Protein AF-A0AAD6N819-F1 (afdb_monomer)

Organism: Penicillium canescens (NCBI:txid5083)

Radius of gyration: 24.0 Å; Cα contacts (8 Å, |Δi|>4): 172; chains: 1; bounding box: 89×33×56 Å

Solvent-accessible surface area (backbone atoms only — not comparable to full-atom values): 13240 Å² total; per-residue (Å²): 133,84,84,83,77,81,81,73,79,78,76,73,84,79,59,99,80,59,70,87,54,65,64,57,49,37,60,72,32,37,51,80,56,64,80,44,88,88,64,77,90,79,58,61,73,83,51,70,86,73,41,49,65,58,55,52,52,50,51,54,47,62,78,65,57,63,97,67,84,76,80,82,81,61,85,82,58,91,66,58,74,92,82,49,87,89,82,90,62,93,44,70,43,55,53,60,49,62,72,53,63,84,44,94,80,35,28,27,39,37,34,35,74,66,40,56,67,58,60,57,60,42,56,82,74,39,73,61,45,70,46,80,28,56,82,71,53,47,61,56,49,47,66,54,56,63,49,98,63,80,96,64,53,56,40,50,48,59,50,49,51,27,80,87,76,64,50,74,52,75,72,62,54,60,58,50,47,43,64,38,52,69,71,84,93,62,85,69,56,61,68,70,55,64,85,83,68,80,83,78,73,87,122

Foldseek 3Di:
DDDDDPPPPPPPPDDPPDDPDPVVVCVQFPCVQVVDPPDDDDVVLVHDDGTPVVVVVLVVCVVPDDPDDDPDPDPPQPDDPVVDDDDDDQDPLRVVLVPQLPDPLFAEEEEEPLDDVSNVVSQVSGDPYYYYDYLVRLVVVLVCLLPPDPPGQYEYDYACARSPPRDGHDLCSVVSNQVSNPDPDDDRRYPRHRPDDPDPRPD

Sequence (203 aa):
MMESIDEEFVHFRYGQGYFADTDAIREQWYPLLNGVAGITYLDHAGTTLRAKSFIESFLDAMYRADRRRATPSSPVLQCKPDEFDVVFVANTTAAIGESFRDDPRGFWYGYCVDSHTGVIGVWELTDMGCQCFDDTDVDAWICELGTAQPKIPKLFAFPAQPDMSGRRLPLQWCEQIRSATTTEGMYPPCLMPPRFYQPLLLT

Mean predicted aligned error: 13.09 Å

Structure (mmCIF, N/CA/C/O backbone):
data_AF-A0AAD6N819-F1
#
_entry.id   AF-A0AAD6N819-F1
#
loop_
_atom_site.group_PDB
_atom_site.id
_atom_site.type_symbol
_atom_site.label_atom_id
_atom_site.label_alt_id
_atom_site.label_comp_id
_atom_site.label_asym_id
_atom_site.label_entity_id
_atom_site.label_seq_id
_atom_site.pdbx_PDB_ins_code
_atom_site.Cartn_x
_atom_site.Cartn_y
_atom_site.Cartn_z
_atom_site.occupancy
_atom_site.B_iso_or_equiv
_atom_site.auth_seq_id
_atom_site.auth_comp_id
_atom_site.auth_asym_id
_atom_site.auth_atom_id
_atom_site.pdbx_PDB_model_num
ATOM 1 N N . MET A 1 1 ? 66.123 0.365 -18.033 1.00 33.69 1 MET A N 1
ATOM 2 C CA . MET A 1 1 ? 65.087 0.986 -18.880 1.00 33.69 1 MET A CA 1
ATOM 3 C C . MET A 1 1 ? 63.978 -0.050 -18.975 1.00 33.69 1 MET A C 1
ATOM 5 O O . MET A 1 1 ? 64.235 -1.103 -19.532 1.00 33.69 1 MET A O 1
ATOM 9 N N . MET A 1 2 ? 62.890 0.224 -18.245 1.00 33.19 2 MET A N 1
ATOM 10 C CA . MET A 1 2 ? 61.571 -0.427 -18.140 1.00 33.19 2 MET A CA 1
ATOM 11 C C . MET A 1 2 ? 61.425 -1.907 -18.552 1.00 33.19 2 MET A C 1
ATOM 13 O O . MET A 1 2 ? 61.379 -2.224 -19.736 1.00 33.19 2 MET A O 1
ATOM 17 N N . GLU A 1 3 ? 61.258 -2.781 -17.557 1.00 32.94 3 GLU A N 1
ATOM 18 C CA . GLU A 1 3 ? 60.640 -4.101 -17.726 1.00 32.94 3 GLU A CA 1
ATOM 19 C C . GLU A 1 3 ? 59.131 -3.930 -17.958 1.00 32.94 3 GLU A C 1
ATOM 21 O O . GLU A 1 3 ? 58.471 -3.126 -17.295 1.00 32.94 3 GLU A O 1
ATOM 26 N N . SER A 1 4 ? 58.606 -4.657 -18.941 1.00 39.03 4 SER A N 1
ATOM 27 C CA . SER A 1 4 ? 57.191 -4.733 -19.290 1.00 39.03 4 SER A CA 1
ATOM 28 C C . SER A 1 4 ? 56.439 -5.556 -18.247 1.00 39.03 4 SER A C 1
ATOM 30 O O . SER A 1 4 ? 56.704 -6.747 -18.095 1.00 39.03 4 SER A O 1
ATOM 32 N N . ILE A 1 5 ? 55.501 -4.925 -17.545 1.00 42.12 5 ILE A N 1
ATOM 33 C CA . ILE A 1 5 ? 54.541 -5.620 -16.690 1.00 42.12 5 ILE A CA 1
ATOM 34 C C . ILE A 1 5 ? 53.342 -5.946 -17.578 1.00 42.12 5 ILE A C 1
ATOM 36 O O . ILE A 1 5 ? 52.637 -5.040 -18.020 1.00 42.12 5 ILE A O 1
ATOM 40 N N . ASP A 1 6 ? 53.163 -7.231 -17.876 1.00 38.69 6 ASP A N 1
ATOM 41 C CA . ASP A 1 6 ? 51.956 -7.755 -18.503 1.00 38.69 6 ASP A CA 1
ATOM 42 C C . ASP A 1 6 ? 50.759 -7.447 -17.590 1.00 38.69 6 ASP A C 1
ATOM 44 O O . ASP A 1 6 ? 50.634 -7.990 -16.491 1.00 38.69 6 ASP A O 1
ATOM 48 N N . GLU A 1 7 ? 49.888 -6.536 -18.031 1.00 39.75 7 GLU A N 1
ATOM 49 C CA . GLU A 1 7 ? 48.576 -6.303 -17.427 1.00 39.75 7 GLU A CA 1
ATOM 50 C C . GLU A 1 7 ? 47.673 -7.501 -17.740 1.00 39.75 7 GLU A C 1
ATOM 52 O O . GLU A 1 7 ? 46.839 -7.492 -18.648 1.00 39.75 7 GLU A O 1
ATOM 57 N N . GLU A 1 8 ? 47.867 -8.573 -16.978 1.00 37.41 8 GLU A N 1
ATOM 58 C CA . GLU A 1 8 ? 46.940 -9.687 -16.912 1.00 37.41 8 GLU A CA 1
ATOM 59 C C . GLU A 1 8 ? 45.623 -9.156 -16.324 1.00 37.41 8 GLU A C 1
ATOM 61 O O . GLU A 1 8 ? 45.496 -8.889 -15.128 1.00 37.41 8 GLU A O 1
ATOM 66 N N . PHE A 1 9 ? 44.656 -8.921 -17.215 1.00 37.81 9 PHE A N 1
ATOM 67 C CA . PHE A 1 9 ? 43.284 -8.527 -16.915 1.00 37.81 9 PHE A CA 1
ATOM 68 C C . PHE A 1 9 ? 42.682 -9.499 -15.894 1.00 37.81 9 PHE A C 1
ATOM 70 O O . PHE A 1 9 ? 42.141 -10.555 -16.234 1.00 37.81 9 PHE A O 1
ATOM 77 N N . VAL A 1 10 ? 42.741 -9.125 -14.617 1.00 37.25 10 VAL A N 1
ATOM 78 C CA . VAL A 1 10 ? 41.982 -9.777 -13.556 1.00 37.25 10 VAL A CA 1
ATOM 79 C C . VAL A 1 10 ? 40.516 -9.428 -13.794 1.00 37.25 10 VAL A C 1
ATOM 81 O O . VAL A 1 10 ? 39.988 -8.451 -13.264 1.00 37.25 10 VAL A O 1
ATOM 84 N N . HIS A 1 11 ? 39.850 -10.227 -14.629 1.00 41.78 11 HIS A N 1
ATOM 85 C CA . HIS A 1 11 ? 38.401 -10.242 -14.755 1.00 41.78 11 HIS A CA 1
ATOM 86 C C . HIS A 1 11 ? 37.835 -10.733 -13.420 1.00 41.78 11 HIS A C 1
ATOM 88 O O . HIS A 1 11 ? 37.571 -11.919 -13.208 1.00 41.78 11 HIS A O 1
ATOM 94 N N . PHE A 1 12 ? 37.695 -9.802 -12.480 1.00 39.72 12 PHE A N 1
ATOM 95 C CA . PHE A 1 12 ? 37.043 -10.031 -11.206 1.00 39.72 12 PHE A CA 1
ATOM 96 C C . PHE A 1 12 ? 35.642 -10.567 -11.511 1.00 39.72 12 PHE A C 1
ATOM 98 O O . PHE A 1 12 ? 34.856 -9.937 -12.220 1.00 39.72 12 PHE A O 1
ATOM 105 N N . ARG A 1 13 ? 35.350 -11.783 -11.044 1.00 40.81 13 ARG A N 1
ATOM 106 C CA . ARG A 1 13 ? 34.045 -12.433 -11.196 1.00 40.81 13 ARG A CA 1
ATOM 107 C C . ARG A 1 13 ? 33.010 -11.727 -10.315 1.00 40.81 13 ARG A C 1
ATOM 109 O O . ARG A 1 13 ? 32.586 -12.269 -9.300 1.00 40.81 13 ARG A O 1
ATOM 116 N N . TYR A 1 14 ? 32.589 -10.529 -10.697 1.00 39.59 14 TYR A N 1
ATOM 117 C CA . TYR A 1 14 ? 31.305 -9.988 -10.269 1.00 39.59 14 TYR A CA 1
ATOM 118 C C . TYR A 1 14 ? 30.227 -10.617 -11.160 1.00 39.59 14 TYR A C 1
ATOM 120 O O . TYR A 1 14 ? 30.307 -10.497 -12.376 1.00 39.59 14 TYR A O 1
ATOM 128 N N . GLY A 1 15 ? 29.242 -11.319 -10.582 1.00 47.62 15 GLY A N 1
ATOM 129 C CA . GLY A 1 15 ? 28.012 -11.649 -11.323 1.00 47.62 15 GLY A CA 1
ATOM 130 C C . GLY A 1 15 ? 27.513 -13.097 -11.345 1.00 47.62 15 GLY A C 1
ATOM 131 O O . GLY A 1 15 ? 26.542 -13.357 -12.038 1.00 47.62 15 GLY A 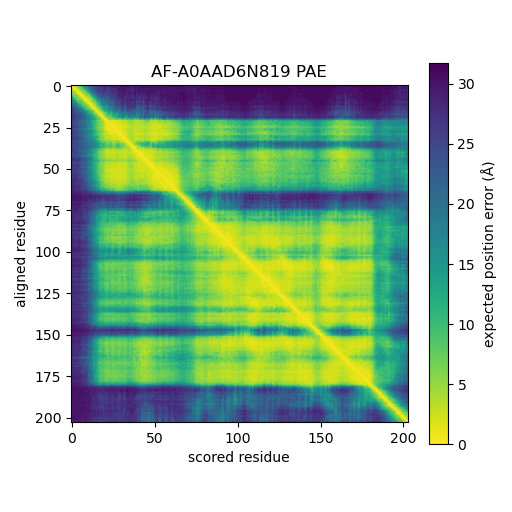O 1
ATOM 132 N N . GLN A 1 16 ? 28.058 -14.041 -10.570 1.00 44.44 16 GLN A N 1
ATOM 133 C CA . GLN A 1 16 ? 27.545 -15.435 -10.529 1.00 44.44 16 GLN A CA 1
ATOM 134 C C . GLN A 1 16 ? 26.173 -15.605 -9.824 1.00 44.44 16 GLN A C 1
ATOM 136 O O . GLN A 1 16 ? 25.794 -16.713 -9.457 1.00 44.44 16 GLN A O 1
ATOM 141 N N . GLY A 1 17 ? 25.432 -14.514 -9.609 1.00 47.38 17 GLY A N 1
ATOM 142 C CA . GLY A 1 17 ? 24.095 -14.515 -9.004 1.00 47.38 17 GLY A CA 1
ATOM 143 C C . GLY A 1 17 ? 23.112 -13.524 -9.633 1.00 47.38 17 GLY A C 1
ATOM 144 O O . GLY A 1 17 ? 21.976 -13.441 -9.172 1.00 47.38 17 GLY A O 1
ATOM 145 N N . TYR A 1 18 ? 23.517 -12.780 -10.669 1.00 54.38 18 TYR A N 1
ATOM 146 C CA . TYR A 1 18 ? 22.560 -12.020 -11.470 1.00 54.38 18 TYR A CA 1
ATOM 147 C C . TYR A 1 18 ? 21.868 -12.986 -12.433 1.00 54.38 18 TYR A C 1
ATOM 149 O O . TYR A 1 18 ? 22.516 -13.844 -13.035 1.00 54.38 18 TYR A O 1
ATOM 157 N N . PHE A 1 19 ? 20.543 -12.869 -12.545 1.00 56.56 19 PHE A N 1
ATOM 158 C CA . PHE A 1 19 ? 19.780 -13.525 -13.605 1.00 56.56 19 PHE A CA 1
ATOM 159 C C . PHE A 1 19 ? 20.456 -13.264 -14.955 1.00 56.56 19 PHE A C 1
ATOM 161 O O . PHE A 1 19 ? 21.004 -12.182 -15.163 1.00 56.56 19 PHE A O 1
ATOM 168 N N . ALA A 1 20 ? 20.422 -14.272 -15.831 1.00 59.44 20 ALA A N 1
ATOM 169 C CA . ALA A 1 20 ? 20.985 -14.234 -17.173 1.00 59.44 20 ALA A CA 1
ATOM 170 C C . ALA A 1 20 ? 20.811 -12.854 -17.832 1.00 59.44 20 ALA A C 1
ATOM 172 O O . ALA A 1 20 ? 19.689 -12.380 -17.988 1.00 59.44 20 ALA A O 1
ATOM 173 N N . ASP A 1 21 ? 21.954 -12.249 -18.157 1.00 79.25 21 ASP A N 1
ATOM 174 C CA . ASP A 1 21 ? 22.142 -11.081 -19.013 1.00 79.25 21 ASP A CA 1
ATOM 175 C C . ASP A 1 21 ? 21.095 -9.958 -18.832 1.00 79.25 21 ASP A C 1
ATOM 177 O O . ASP A 1 21 ? 20.146 -9.804 -19.604 1.00 79.25 21 ASP A O 1
ATOM 181 N N . THR A 1 22 ? 21.265 -9.145 -17.782 1.00 81.31 22 THR A N 1
ATOM 182 C CA . THR A 1 22 ? 20.446 -7.942 -17.550 1.00 81.31 22 THR A CA 1
ATOM 183 C C . THR A 1 22 ? 20.469 -6.976 -18.733 1.00 81.31 22 THR A C 1
ATOM 185 O O . THR A 1 22 ? 19.487 -6.259 -18.941 1.00 81.31 22 THR A O 1
ATOM 188 N N . ASP A 1 23 ? 21.551 -6.977 -19.516 1.00 82.38 23 ASP A N 1
ATOM 189 C CA . ASP A 1 23 ? 21.670 -6.160 -20.719 1.00 82.38 23 ASP A CA 1
ATOM 190 C C . ASP A 1 23 ? 20.770 -6.716 -21.826 1.00 82.38 23 ASP A C 1
ATOM 192 O O . ASP A 1 23 ? 20.001 -5.954 -22.414 1.00 82.38 23 ASP A O 1
ATOM 196 N N . ALA A 1 24 ? 20.726 -8.039 -22.008 1.00 84.81 24 ALA A N 1
ATOM 197 C CA . ALA A 1 24 ? 19.752 -8.679 -22.894 1.00 84.81 24 ALA A CA 1
ATOM 198 C C . ALA A 1 24 ? 18.299 -8.432 -22.447 1.00 84.81 24 ALA A C 1
ATOM 200 O O . ALA A 1 24 ? 17.433 -8.165 -23.283 1.00 84.81 24 ALA A O 1
ATOM 201 N N . ILE A 1 25 ? 18.006 -8.460 -21.138 1.00 86.50 25 ILE A N 1
ATOM 202 C CA . ILE A 1 25 ? 16.663 -8.127 -20.627 1.00 86.50 25 ILE A CA 1
ATOM 203 C C . ILE A 1 25 ? 16.308 -6.674 -20.964 1.00 86.50 25 ILE A C 1
ATOM 205 O O . ILE A 1 25 ? 15.193 -6.392 -21.415 1.00 86.50 25 ILE A O 1
ATOM 209 N N . ARG A 1 26 ? 17.240 -5.742 -20.753 1.00 87.31 26 ARG A N 1
ATOM 210 C CA . ARG A 1 26 ? 17.041 -4.326 -21.072 1.00 87.31 26 ARG A CA 1
ATOM 211 C C . ARG A 1 26 ? 16.814 -4.127 -22.566 1.00 87.31 26 ARG A C 1
ATOM 213 O O . ARG A 1 26 ? 15.870 -3.435 -22.940 1.00 87.31 26 ARG A O 1
ATOM 220 N N . GLU A 1 27 ? 17.638 -4.744 -23.405 1.00 87.25 27 GLU A N 1
ATOM 221 C CA . GLU A 1 27 ? 17.546 -4.645 -24.859 1.00 87.25 27 GLU A CA 1
ATOM 222 C C . GLU A 1 27 ? 16.222 -5.203 -25.387 1.00 87.25 27 GLU A C 1
ATOM 224 O O . GLU A 1 27 ? 15.537 -4.547 -26.175 1.00 87.25 27 GLU A O 1
ATOM 229 N N . GLN A 1 28 ? 15.818 -6.378 -24.904 1.00 88.69 28 GLN A N 1
ATOM 230 C CA . GLN A 1 28 ? 14.616 -7.053 -25.374 1.00 88.69 28 GLN A CA 1
ATOM 231 C C . GLN A 1 28 ? 13.326 -6.405 -24.851 1.00 88.69 28 GLN A C 1
ATOM 233 O O . GLN A 1 28 ? 12.381 -6.193 -25.616 1.00 88.69 28 GLN A O 1
ATOM 238 N N . TRP A 1 29 ? 13.255 -6.117 -23.549 1.00 87.88 29 TRP A N 1
ATOM 239 C CA . TRP A 1 29 ? 11.996 -5.764 -22.884 1.00 87.88 29 TRP A CA 1
ATOM 240 C C . TRP A 1 29 ? 11.870 -4.277 -22.564 1.00 87.88 29 TRP A C 1
ATOM 242 O O . TRP A 1 29 ? 10.744 -3.795 -22.449 1.00 87.88 29 TRP A O 1
ATOM 252 N N . TYR A 1 30 ? 12.974 -3.531 -22.481 1.00 90.38 30 TYR A N 1
ATOM 253 C CA . TYR A 1 30 ? 12.976 -2.107 -22.124 1.00 90.38 30 TYR A CA 1
ATOM 254 C C . TYR A 1 30 ? 13.760 -1.228 -23.116 1.00 90.38 30 TYR A C 1
ATOM 256 O O . TYR A 1 30 ? 14.542 -0.373 -22.691 1.00 90.38 30 TYR A O 1
ATOM 264 N N . PRO A 1 31 ? 13.521 -1.341 -24.440 1.00 87.50 31 PRO A N 1
ATOM 265 C CA . PRO A 1 31 ? 14.274 -0.587 -25.447 1.00 87.50 31 PRO A CA 1
ATOM 266 C C . PRO A 1 31 ? 14.118 0.938 -25.318 1.00 87.50 31 PRO A C 1
ATOM 268 O O . PRO A 1 31 ? 14.972 1.687 -25.785 1.00 87.50 31 PRO A O 1
ATOM 271 N N . LEU A 1 32 ? 13.066 1.414 -24.637 1.00 85.06 32 LEU A N 1
ATOM 272 C CA . LEU A 1 32 ? 12.863 2.827 -24.286 1.00 85.06 32 LEU A CA 1
ATOM 273 C C . LEU A 1 32 ? 14.052 3.414 -23.509 1.00 85.06 32 LEU A C 1
ATOM 275 O O . LEU A 1 32 ? 14.370 4.591 -23.654 1.00 85.06 32 LEU A O 1
ATOM 279 N N . LEU A 1 33 ? 14.735 2.586 -22.718 1.00 87.38 33 LEU A N 1
ATOM 280 C CA . LEU A 1 33 ? 15.915 2.982 -21.961 1.00 87.38 33 LEU A CA 1
ATOM 281 C C . LEU A 1 33 ? 17.187 3.054 -22.821 1.00 87.38 33 LEU A C 1
ATOM 283 O O . LEU A 1 33 ? 18.215 3.525 -22.350 1.00 87.38 33 LEU A O 1
ATOM 287 N N . ASN A 1 34 ? 17.162 2.607 -24.075 1.00 83.19 34 ASN A N 1
ATOM 288 C CA . ASN A 1 34 ? 18.338 2.645 -24.951 1.00 83.19 34 ASN A CA 1
ATOM 289 C C . ASN A 1 34 ? 18.402 3.930 -25.793 1.00 83.19 34 ASN A C 1
ATOM 291 O O . ASN A 1 34 ? 19.446 4.244 -26.356 1.00 83.19 34 ASN A O 1
ATOM 295 N N . GLY A 1 35 ? 17.307 4.699 -25.858 1.00 72.56 35 GLY A N 1
ATOM 296 C CA . GLY A 1 35 ? 17.221 5.941 -26.636 1.00 72.56 35 GLY A CA 1
ATOM 297 C C . GLY A 1 35 ? 17.973 7.133 -26.033 1.00 72.56 35 GLY A C 1
ATOM 298 O O . GLY A 1 35 ? 18.181 8.132 -26.717 1.00 72.56 35 GLY A O 1
ATOM 299 N N . VAL A 1 36 ? 18.398 7.035 -24.771 1.00 75.88 36 VAL A N 1
ATOM 300 C CA . VAL A 1 36 ? 19.205 8.050 -24.085 1.00 75.88 36 VAL A CA 1
ATOM 301 C C . VAL A 1 36 ? 20.472 7.373 -23.575 1.00 75.88 36 VAL A C 1
ATOM 303 O O . VAL A 1 36 ? 20.424 6.558 -22.653 1.00 75.88 36 VAL A O 1
ATOM 306 N N . ALA A 1 37 ? 21.611 7.685 -24.195 1.00 73.94 37 ALA A N 1
ATOM 307 C CA . ALA A 1 37 ? 22.896 7.115 -23.804 1.00 73.94 37 ALA A CA 1
ATOM 308 C C . ALA A 1 37 ? 23.182 7.409 -22.320 1.00 73.94 37 ALA A C 1
ATOM 310 O O . ALA A 1 37 ? 23.138 8.560 -21.890 1.00 73.94 37 ALA A O 1
ATOM 311 N N . GLY A 1 38 ? 23.462 6.360 -21.540 1.00 76.62 38 GLY A N 1
ATOM 312 C CA . GLY A 1 38 ? 23.790 6.476 -20.116 1.00 76.62 38 GLY A CA 1
ATOM 313 C C . GLY A 1 38 ? 22.599 6.661 -19.166 1.00 76.62 38 GLY A C 1
ATOM 314 O O . GLY A 1 38 ? 22.818 7.004 -18.007 1.00 76.62 38 GLY A O 1
ATOM 315 N N . ILE A 1 39 ? 21.350 6.446 -19.604 1.00 86.06 39 ILE A N 1
ATOM 316 C CA . ILE A 1 39 ? 20.193 6.558 -18.701 1.00 86.06 39 ILE A CA 1
ATOM 317 C C . ILE A 1 39 ? 20.106 5.380 -17.718 1.00 86.06 39 ILE A C 1
ATOM 319 O O . ILE A 1 39 ? 19.997 4.209 -18.104 1.00 86.06 39 ILE A O 1
ATOM 323 N N . THR A 1 40 ? 20.065 5.717 -16.432 1.00 87.75 40 THR A N 1
ATOM 324 C CA . THR A 1 40 ? 19.810 4.785 -15.331 1.00 87.75 40 THR A CA 1
ATOM 325 C C . THR A 1 40 ? 18.521 5.205 -14.639 1.00 87.75 40 THR A C 1
ATOM 327 O O . THR A 1 40 ? 18.453 6.277 -14.043 1.00 87.75 40 THR A O 1
ATOM 330 N N . TYR A 1 41 ? 17.484 4.376 -14.744 1.00 87.94 41 TYR A N 1
ATOM 331 C CA . TYR A 1 41 ? 16.202 4.621 -14.092 1.00 87.94 41 TYR A CA 1
ATOM 332 C C . TYR A 1 41 ? 16.213 4.008 -12.692 1.00 87.94 41 TYR A C 1
ATOM 334 O O . TYR A 1 41 ? 16.345 2.795 -12.562 1.00 87.94 41 TYR A O 1
ATOM 342 N N . LEU A 1 42 ? 16.099 4.845 -11.659 1.00 89.88 42 LEU A N 1
ATOM 343 C CA . LEU A 1 42 ? 16.123 4.417 -10.253 1.00 89.88 42 LEU A CA 1
ATOM 344 C C . LEU A 1 42 ? 14.829 4.758 -9.498 1.00 89.88 42 LEU A C 1
ATOM 346 O O . LEU A 1 42 ? 14.732 4.497 -8.304 1.00 89.88 42 LEU A O 1
ATOM 350 N N . ASP A 1 43 ? 13.820 5.299 -10.183 1.00 87.62 43 ASP A N 1
ATOM 351 C CA . ASP A 1 43 ? 12.563 5.753 -9.575 1.00 87.62 43 ASP A CA 1
ATOM 352 C C . ASP A 1 43 ? 11.466 4.671 -9.595 1.00 87.62 43 ASP A C 1
ATOM 354 O O . ASP A 1 43 ? 10.319 4.897 -9.971 1.00 87.62 43 ASP A O 1
ATOM 358 N N . HIS A 1 44 ? 11.824 3.448 -9.197 1.00 85.94 44 HIS A N 1
ATOM 359 C CA . HIS A 1 44 ? 10.884 2.321 -9.163 1.00 85.94 44 HIS A CA 1
ATOM 360 C C . HIS A 1 44 ? 9.827 2.427 -8.054 1.00 85.94 44 HIS A C 1
ATOM 362 O O . HIS A 1 44 ? 8.854 1.672 -8.080 1.00 85.94 44 HIS A O 1
ATOM 368 N N . ALA A 1 45 ? 10.028 3.326 -7.085 1.00 79.12 45 ALA A N 1
ATOM 369 C CA . ALA A 1 45 ? 9.048 3.633 -6.049 1.00 79.12 45 ALA A CA 1
ATOM 370 C C . ALA A 1 45 ? 7.901 4.493 -6.603 1.00 79.12 45 ALA A C 1
ATOM 372 O O . ALA A 1 45 ? 6.747 4.241 -6.272 1.00 79.12 45 ALA A O 1
ATOM 373 N N . GLY A 1 46 ? 8.196 5.454 -7.489 1.00 79.31 46 GLY A N 1
ATOM 374 C CA . GLY A 1 46 ? 7.172 6.260 -8.150 1.00 79.31 46 GLY A CA 1
ATOM 375 C C . GLY A 1 46 ? 6.363 5.458 -9.170 1.00 79.31 46 GLY A C 1
ATOM 376 O O . GLY A 1 46 ? 5.133 5.443 -9.134 1.00 79.31 46 GLY A O 1
ATOM 377 N N . THR A 1 47 ? 7.038 4.771 -10.094 1.00 82.75 47 THR A N 1
ATOM 378 C CA . THR A 1 47 ? 6.378 3.868 -11.045 1.00 82.75 47 THR A CA 1
ATOM 379 C C . THR A 1 47 ? 7.363 2.867 -11.632 1.00 82.75 47 THR A C 1
ATOM 381 O O . THR A 1 47 ? 8.557 3.116 -11.743 1.00 82.75 47 THR A O 1
ATOM 384 N N . THR A 1 48 ? 6.882 1.697 -12.039 1.00 88.00 48 THR A N 1
ATOM 385 C CA . THR A 1 48 ? 7.718 0.757 -12.788 1.00 88.00 48 THR A CA 1
ATOM 386 C C . THR A 1 48 ? 7.546 0.980 -14.284 1.00 88.00 48 THR A C 1
ATOM 388 O O . THR A 1 48 ? 6.436 1.153 -14.796 1.00 88.00 48 THR A O 1
ATOM 391 N N . LEU A 1 49 ? 8.665 0.950 -15.009 1.00 89.50 49 LEU A N 1
ATOM 392 C CA . LEU A 1 49 ? 8.633 0.931 -16.465 1.00 89.50 49 LEU A CA 1
ATOM 393 C C . LEU A 1 49 ? 7.952 -0.349 -16.936 1.00 89.50 49 LEU A C 1
ATOM 395 O O . LEU A 1 49 ? 8.184 -1.434 -16.402 1.00 89.50 49 LEU A O 1
ATOM 399 N N . ARG A 1 50 ? 7.110 -0.221 -17.957 1.00 87.81 50 ARG A N 1
ATOM 400 C CA . ARG A 1 50 ? 6.409 -1.361 -18.539 1.00 87.81 50 ARG A CA 1
ATOM 401 C C . ARG A 1 50 ? 7.270 -2.013 -19.599 1.00 87.81 50 ARG A C 1
ATOM 403 O O . ARG A 1 50 ? 7.824 -1.335 -20.462 1.00 87.81 50 ARG A O 1
ATOM 410 N N . ALA A 1 51 ? 7.353 -3.338 -19.533 1.00 90.31 51 ALA A N 1
ATOM 411 C CA . ALA A 1 51 ? 7.980 -4.120 -20.580 1.00 90.31 51 ALA A CA 1
ATOM 412 C C . ALA A 1 51 ? 7.237 -3.900 -21.906 1.00 90.31 51 ALA A C 1
ATOM 414 O O . ALA A 1 51 ? 6.007 -3.809 -21.935 1.00 90.31 51 ALA A O 1
ATOM 415 N N . LYS A 1 52 ? 7.981 -3.868 -23.012 1.00 89.44 52 LYS A N 1
ATOM 416 C CA . LYS A 1 52 ? 7.447 -3.701 -24.370 1.00 89.44 52 LYS A CA 1
ATOM 417 C C . LYS A 1 52 ? 6.275 -4.649 -24.655 1.00 89.44 52 LYS A C 1
ATOM 419 O O . LYS A 1 52 ? 5.221 -4.209 -25.098 1.00 89.44 52 LYS A O 1
ATOM 424 N N . SER A 1 53 ? 6.429 -5.926 -24.323 1.00 88.62 53 SER A N 1
ATOM 425 C CA . SER A 1 53 ? 5.398 -6.954 -24.511 1.00 88.62 53 SER A CA 1
ATOM 426 C C . SER A 1 53 ? 4.110 -6.702 -23.730 1.00 88.62 53 SER A C 1
ATOM 428 O O . SER A 1 53 ? 3.025 -7.040 -24.200 1.00 88.62 53 SER A O 1
ATOM 430 N N . PHE A 1 54 ? 4.207 -6.113 -22.535 1.00 87.69 54 PHE A N 1
ATOM 431 C CA . PHE A 1 54 ? 3.039 -5.746 -21.746 1.00 87.69 54 PHE A CA 1
ATOM 432 C C . PHE A 1 54 ? 2.245 -4.658 -22.468 1.00 87.69 54 PHE A C 1
ATOM 434 O O . PHE A 1 54 ? 1.039 -4.791 -22.628 1.00 87.69 54 PHE A O 1
ATOM 441 N N . ILE A 1 55 ? 2.928 -3.628 -22.977 1.00 87.75 55 ILE A N 1
ATOM 442 C CA . ILE A 1 55 ? 2.290 -2.554 -23.748 1.00 87.75 55 ILE A CA 1
ATOM 443 C C . ILE A 1 55 ? 1.657 -3.123 -25.024 1.00 87.75 55 ILE A C 1
ATOM 445 O O . ILE A 1 55 ? 0.498 -2.843 -25.312 1.00 87.75 55 ILE A O 1
ATOM 449 N N . GLU A 1 56 ? 2.389 -3.951 -25.772 1.00 88.75 56 GLU A N 1
ATOM 450 C CA . GLU A 1 56 ? 1.897 -4.554 -27.017 1.00 88.75 56 GLU A CA 1
ATOM 451 C C . GLU A 1 56 ? 0.676 -5.454 -26.783 1.00 88.75 56 GLU A C 1
ATOM 453 O O . GLU A 1 56 ? -0.321 -5.324 -27.490 1.00 88.75 56 GLU A O 1
ATOM 458 N N . SER A 1 57 ? 0.717 -6.324 -25.769 1.00 86.56 57 SER A N 1
ATOM 459 C CA . SER A 1 57 ? -0.419 -7.192 -25.426 1.00 86.56 57 SER A CA 1
ATOM 460 C C . SER A 1 57 ? -1.624 -6.406 -24.912 1.00 86.56 57 SER A C 1
ATOM 462 O O . SER A 1 57 ? -2.758 -6.743 -25.249 1.00 86.56 57 SER A O 1
ATOM 464 N N . PHE A 1 58 ? -1.397 -5.339 -24.145 1.00 84.94 58 PHE A N 1
ATOM 465 C CA . PHE A 1 58 ? -2.459 -4.456 -23.680 1.00 84.94 58 PHE A CA 1
ATOM 466 C C . PHE A 1 58 ? -3.139 -3.721 -24.841 1.00 84.94 58 PHE A C 1
ATOM 468 O O . PHE A 1 58 ? -4.365 -3.727 -24.934 1.00 84.94 58 PHE A O 1
ATOM 475 N N . LEU A 1 59 ? -2.362 -3.144 -25.762 1.00 86.69 59 LEU A N 1
ATOM 476 C CA . LEU A 1 59 ? -2.899 -2.490 -26.956 1.00 86.69 59 LEU A CA 1
ATOM 477 C C . LEU A 1 59 ? -3.692 -3.477 -27.813 1.00 86.69 59 LEU A C 1
ATOM 479 O O . LEU A 1 59 ? -4.809 -3.179 -28.224 1.00 86.69 59 LEU A O 1
ATOM 483 N N . ASP A 1 60 ? -3.148 -4.670 -28.044 1.00 85.25 60 ASP A N 1
ATOM 484 C CA . ASP A 1 60 ? -3.827 -5.728 -28.788 1.00 85.25 60 ASP A CA 1
ATOM 485 C C . ASP A 1 60 ? -5.154 -6.139 -28.127 1.00 85.25 60 ASP A C 1
ATOM 487 O O . ASP A 1 60 ? -6.177 -6.263 -28.803 1.00 85.25 60 ASP A O 1
ATOM 491 N N . ALA A 1 61 ? -5.173 -6.262 -26.796 1.00 81.62 61 ALA A N 1
ATOM 492 C CA . ALA A 1 61 ? -6.394 -6.506 -26.037 1.00 81.62 61 ALA A CA 1
ATOM 493 C C . ALA A 1 61 ? -7.400 -5.352 -26.173 1.00 81.62 61 ALA A C 1
ATOM 495 O O . ALA A 1 61 ? -8.577 -5.613 -26.408 1.00 81.62 61 ALA A O 1
ATOM 496 N N . MET A 1 62 ? -6.960 -4.090 -26.094 1.00 79.25 62 MET A N 1
ATOM 497 C CA . MET A 1 62 ? -7.827 -2.923 -26.299 1.00 79.25 62 MET A CA 1
ATOM 498 C C . MET A 1 62 ? -8.445 -2.900 -27.699 1.00 79.25 62 MET A C 1
ATOM 500 O O . MET A 1 62 ? -9.642 -2.656 -27.833 1.00 79.25 62 MET A O 1
ATOM 504 N N . TYR A 1 63 ? -7.654 -3.173 -28.739 1.00 79.31 63 TYR A N 1
ATOM 505 C CA . TYR A 1 63 ? -8.144 -3.196 -30.118 1.00 79.31 63 TYR A CA 1
ATOM 506 C C . TYR A 1 63 ? -9.113 -4.355 -30.384 1.00 79.31 63 TYR A C 1
ATOM 508 O O . TYR A 1 63 ? -9.993 -4.233 -31.235 1.00 79.31 63 TYR A O 1
ATOM 516 N N . ARG A 1 64 ? -8.966 -5.475 -29.666 1.00 74.69 64 ARG A N 1
ATOM 517 C CA . ARG A 1 64 ? -9.816 -6.670 -29.805 1.00 74.69 64 ARG A CA 1
ATOM 518 C C . ARG A 1 64 ? -11.012 -6.706 -28.858 1.00 74.69 64 ARG A C 1
ATOM 520 O O . ARG A 1 64 ?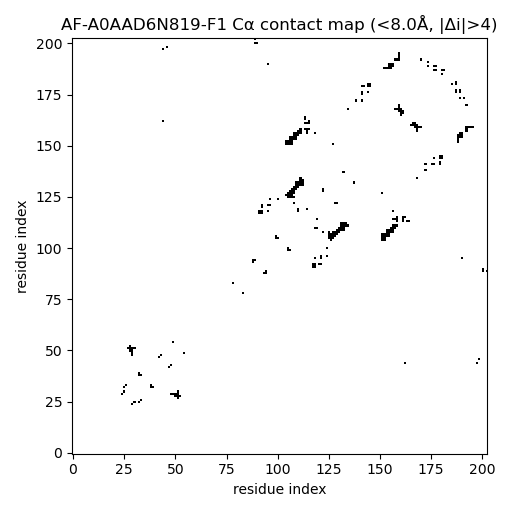 -11.865 -7.580 -29.014 1.00 74.69 64 ARG A O 1
ATOM 527 N N . ALA A 1 65 ? -11.080 -5.810 -27.877 1.00 65.75 65 ALA A N 1
ATOM 528 C CA . ALA A 1 65 ? -12.139 -5.803 -26.882 1.00 65.75 65 ALA A CA 1
ATOM 529 C C . ALA A 1 65 ? -13.485 -5.380 -27.498 1.00 65.75 65 ALA A C 1
ATOM 531 O O . ALA A 1 65 ? -13.863 -4.210 -27.490 1.00 65.75 65 ALA A O 1
ATOM 532 N N . ASP A 1 66 ? -14.258 -6.358 -27.972 1.00 57.25 66 ASP A N 1
ATOM 533 C CA . ASP A 1 66 ? -15.717 -6.262 -27.940 1.00 57.25 66 ASP A CA 1
ATOM 534 C C . ASP A 1 66 ? -16.148 -6.223 -26.460 1.00 57.25 66 ASP A C 1
ATOM 536 O O . ASP A 1 66 ? -15.525 -6.883 -25.629 1.00 57.25 66 ASP A O 1
ATOM 540 N N . ARG A 1 67 ? -17.162 -5.420 -26.107 1.00 54.66 67 ARG A N 1
ATOM 541 C CA . ARG A 1 67 ? -17.515 -4.936 -24.743 1.00 54.66 67 ARG A CA 1
ATOM 542 C C . ARG A 1 67 ? -17.939 -6.010 -23.715 1.00 54.66 67 ARG A C 1
ATOM 544 O O . ARG A 1 67 ? -18.792 -5.770 -22.860 1.00 54.66 67 ARG A O 1
ATOM 551 N N . ARG A 1 68 ? -17.399 -7.221 -23.772 1.00 52.72 68 ARG A N 1
ATOM 552 C CA . ARG A 1 68 ? -17.699 -8.301 -22.840 1.00 52.72 68 ARG A CA 1
ATOM 553 C C . ARG A 1 68 ? -16.762 -8.222 -21.647 1.00 52.72 68 ARG A C 1
ATOM 555 O O . ARG A 1 68 ? -15.546 -8.172 -21.783 1.00 52.72 68 ARG A O 1
ATOM 562 N N . ARG A 1 69 ? -17.388 -8.212 -20.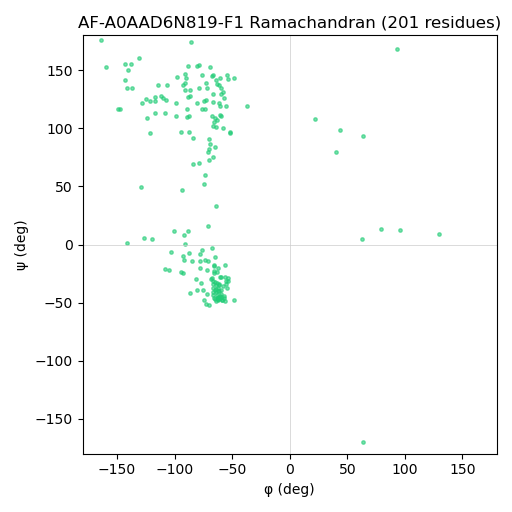470 1.00 49.69 69 ARG A N 1
ATOM 563 C CA . ARG A 1 69 ? -16.777 -8.257 -19.143 1.00 49.69 69 ARG A CA 1
ATOM 564 C C . ARG A 1 69 ? -15.806 -9.438 -19.085 1.00 49.69 69 ARG A C 1
ATOM 566 O O . ARG A 1 69 ? -16.232 -10.575 -18.895 1.00 49.69 69 ARG A O 1
ATOM 573 N N . ALA A 1 70 ? -14.521 -9.178 -19.303 1.00 50.16 70 ALA A N 1
ATOM 574 C CA . ALA A 1 70 ? -13.488 -10.156 -19.017 1.00 50.16 70 ALA A CA 1
ATOM 575 C C . ALA A 1 70 ? -13.578 -10.477 -17.522 1.00 50.16 70 ALA A C 1
ATOM 577 O O . ALA A 1 70 ? -13.664 -9.568 -16.697 1.00 50.16 70 ALA A O 1
ATOM 578 N N . THR A 1 71 ? -13.620 -11.759 -17.175 1.00 47.66 71 THR A N 1
ATOM 579 C CA . THR A 1 71 ? -13.375 -12.230 -15.812 1.00 47.66 71 THR A CA 1
ATOM 580 C C . THR A 1 71 ? -11.871 -12.431 -15.682 1.00 47.66 71 THR A C 1
ATOM 582 O O . THR A 1 71 ? -11.365 -13.458 -16.141 1.00 47.66 71 THR A O 1
ATOM 585 N N . PRO A 1 72 ? -11.117 -11.465 -15.138 1.00 52.38 72 PRO A N 1
ATOM 586 C CA . PRO A 1 72 ? -9.709 -11.677 -14.853 1.00 52.38 72 PRO A CA 1
ATOM 587 C C . PRO A 1 72 ? -9.584 -12.727 -13.745 1.00 52.38 72 PRO A C 1
ATOM 589 O O . PRO A 1 72 ? -9.762 -12.441 -12.565 1.00 52.38 72 PRO A O 1
ATOM 592 N N . SER A 1 73 ? -9.259 -13.963 -14.115 1.00 49.28 73 SER A N 1
ATOM 593 C CA . SER A 1 73 ? -8.612 -14.875 -13.179 1.00 49.28 73 SER A CA 1
ATOM 594 C C . SER A 1 73 ? -7.222 -14.301 -12.911 1.00 49.28 73 SER A C 1
ATOM 596 O O . SER A 1 73 ? -6.400 -14.270 -13.827 1.00 49.28 73 SER A O 1
ATOM 598 N N . SER A 1 74 ? -6.962 -13.800 -11.704 1.00 52.59 74 SER A N 1
ATOM 599 C CA . SER A 1 74 ? -5.616 -13.374 -11.311 1.00 52.59 74 SER A CA 1
ATOM 600 C C . SER A 1 74 ? -4.920 -14.532 -10.593 1.00 52.59 74 SER A C 1
ATOM 602 O O . SER A 1 74 ? -5.115 -14.687 -9.390 1.00 52.59 74 SER A O 1
ATOM 604 N N . PRO A 1 75 ? -4.090 -15.348 -11.274 1.00 54.91 75 PRO A N 1
ATOM 605 C CA . PRO A 1 75 ? -3.238 -16.335 -10.603 1.00 54.91 75 PRO A CA 1
ATOM 606 C C . PRO A 1 75 ? -2.136 -15.680 -9.752 1.00 54.91 75 PRO A C 1
ATOM 608 O O . PRO A 1 75 ? -1.343 -16.377 -9.125 1.00 54.91 75 PRO A O 1
ATOM 611 N N . VAL A 1 76 ? -2.043 -14.347 -9.763 1.00 61.81 76 VAL A N 1
ATOM 612 C CA . VAL A 1 76 ? -0.976 -13.597 -9.099 1.00 61.81 76 VAL A CA 1
ATOM 613 C C . VAL A 1 76 ? -1.256 -13.429 -7.603 1.00 61.81 76 VAL A C 1
ATOM 615 O O . VAL A 1 76 ? -0.327 -13.410 -6.799 1.00 61.81 76 VAL A O 1
ATOM 618 N N . LEU A 1 77 ? -2.532 -13.384 -7.211 1.00 63.91 77 LEU A N 1
ATOM 619 C CA . LEU A 1 77 ? -2.928 -13.408 -5.808 1.00 63.91 77 LEU A CA 1
ATOM 620 C C . LEU A 1 77 ? -3.068 -14.867 -5.370 1.00 63.91 77 LEU A C 1
ATOM 622 O O . LEU A 1 77 ? -3.985 -15.565 -5.795 1.00 63.91 77 LEU A O 1
ATOM 626 N N . GLN A 1 78 ? -2.165 -15.335 -4.506 1.00 68.25 78 GLN A N 1
ATOM 627 C CA . GLN A 1 78 ? -2.247 -16.660 -3.874 1.00 68.25 78 GLN A CA 1
ATOM 628 C C . GLN A 1 78 ? -3.321 -16.680 -2.768 1.00 68.25 78 GLN A C 1
ATOM 630 O O . GLN A 1 78 ? -3.054 -17.032 -1.620 1.00 68.25 78 GLN A O 1
ATOM 635 N N . CYS A 1 79 ? -4.534 -16.247 -3.103 1.00 70.69 79 CYS A N 1
ATOM 636 C CA . CYS A 1 79 ? -5.690 -16.224 -2.218 1.00 70.69 79 CYS A CA 1
ATOM 637 C C . CYS A 1 79 ? -6.563 -17.450 -2.487 1.00 70.69 79 CYS A C 1
ATOM 639 O O . CYS A 1 79 ? -6.696 -17.894 -3.629 1.00 70.69 79 CYS A O 1
ATOM 641 N N . LYS A 1 80 ? -7.172 -18.003 -1.436 1.00 73.44 80 LYS A N 1
ATOM 642 C CA . LYS A 1 80 ? -8.157 -19.074 -1.595 1.00 73.44 80 LYS A CA 1
ATOM 643 C C . LYS A 1 80 ? -9.466 -18.473 -2.129 1.00 73.44 80 LYS A C 1
ATOM 645 O O . LYS A 1 80 ? -10.000 -17.588 -1.461 1.00 73.44 80 LYS A O 1
ATOM 650 N N . PRO A 1 81 ? -10.000 -18.951 -3.267 1.00 74.00 81 PRO A N 1
ATOM 651 C CA . PRO A 1 81 ? -11.223 -18.399 -3.857 1.00 74.00 81 PRO A CA 1
ATOM 652 C C . PRO A 1 81 ? -12.451 -18.500 -2.945 1.00 74.00 81 PRO A C 1
ATOM 654 O O . PRO A 1 81 ? -13.338 -17.665 -3.026 1.00 74.00 81 PRO A O 1
ATOM 657 N N . ASP A 1 82 ? -12.485 -19.497 -2.059 1.00 78.94 82 ASP A N 1
ATOM 658 C CA . ASP A 1 82 ? -13.610 -19.712 -1.139 1.00 78.94 82 ASP A CA 1
ATOM 659 C C . ASP A 1 82 ? -13.598 -18.750 0.062 1.00 78.94 82 ASP A C 1
ATOM 661 O O . ASP A 1 82 ? -14.582 -18.652 0.791 1.00 78.94 82 ASP A O 1
ATOM 665 N N . GLU A 1 83 ? -12.475 -18.064 0.298 1.00 76.19 83 GLU A N 1
ATOM 666 C CA . GLU A 1 83 ? -12.299 -17.138 1.422 1.00 76.19 83 GLU A CA 1
ATOM 667 C C . GLU A 1 83 ? -12.270 -15.666 0.970 1.00 76.19 83 GLU A C 1
ATOM 669 O O . GLU A 1 83 ? -12.503 -14.782 1.794 1.00 76.19 83 GLU A O 1
ATOM 674 N N . PHE A 1 84 ? -11.978 -15.388 -0.310 1.00 75.62 84 PHE A N 1
ATOM 675 C CA . PHE A 1 84 ? -11.725 -14.032 -0.804 1.00 75.62 84 PHE A CA 1
ATOM 676 C C . PHE A 1 84 ? -12.312 -13.766 -2.190 1.00 75.62 84 PHE A C 1
ATOM 678 O O . PHE A 1 84 ? -12.063 -14.508 -3.139 1.00 75.62 84 PHE A O 1
ATOM 685 N N . ASP A 1 85 ? -12.952 -12.605 -2.317 1.00 79.69 85 ASP A N 1
ATOM 686 C CA . ASP A 1 85 ? -13.309 -11.998 -3.596 1.00 79.69 85 ASP A CA 1
ATOM 687 C C . ASP A 1 85 ? -12.197 -11.062 -4.097 1.00 79.69 85 ASP A C 1
ATOM 689 O O . ASP A 1 85 ? -11.522 -10.386 -3.317 1.00 79.69 85 ASP A O 1
ATOM 693 N N . VAL A 1 86 ? -12.026 -10.979 -5.422 1.00 78.50 86 VAL A N 1
ATOM 694 C CA . VAL A 1 86 ? -11.082 -10.047 -6.062 1.00 78.50 86 VAL A CA 1
ATOM 695 C C . VAL A 1 86 ? -11.855 -8.934 -6.761 1.00 78.50 86 VAL A C 1
ATOM 697 O O . VAL A 1 86 ? -12.535 -9.164 -7.762 1.00 78.50 86 VAL A O 1
ATOM 700 N N . VAL A 1 87 ? -11.708 -7.710 -6.253 1.00 81.12 87 VAL A N 1
ATOM 701 C CA . VAL A 1 87 ? -12.317 -6.501 -6.821 1.00 81.12 87 VAL A CA 1
ATOM 702 C C . VAL A 1 87 ? -11.231 -5.625 -7.438 1.00 81.12 87 VAL A C 1
ATOM 704 O O . VAL A 1 87 ? -10.250 -5.276 -6.785 1.00 81.12 87 VAL A O 1
ATOM 707 N N . PHE A 1 88 ? -11.411 -5.259 -8.706 1.00 81.81 88 PHE A N 1
ATOM 708 C CA . PHE A 1 88 ? -10.508 -4.350 -9.408 1.00 81.81 88 PHE A CA 1
ATOM 709 C C . PHE A 1 88 ? -10.931 -2.906 -9.160 1.00 81.81 88 PHE A C 1
ATOM 711 O O . PHE A 1 88 ? -12.081 -2.536 -9.392 1.00 81.81 88 PHE A O 1
ATOM 718 N N . VAL A 1 89 ? -9.977 -2.098 -8.715 1.00 83.19 89 VAL A N 1
ATOM 719 C CA . VAL A 1 89 ? -10.143 -0.679 -8.393 1.00 83.19 89 VAL A CA 1
ATOM 720 C C . VAL A 1 89 ? -9.040 0.128 -9.066 1.00 83.19 89 VAL A C 1
ATOM 722 O O . VAL A 1 89 ? -8.005 -0.420 -9.440 1.00 83.19 89 VAL A O 1
ATOM 725 N N . ALA A 1 90 ? -9.255 1.435 -9.219 1.00 85.00 90 ALA A N 1
ATOM 726 C CA . ALA A 1 90 ? -8.316 2.306 -9.924 1.00 85.00 90 ALA A CA 1
ATOM 727 C C . ALA A 1 90 ? -6.933 2.374 -9.250 1.00 85.00 90 ALA A C 1
ATOM 729 O O . ALA A 1 90 ? -5.914 2.450 -9.931 1.00 85.00 90 ALA A O 1
ATOM 730 N N . ASN A 1 91 ? -6.892 2.376 -7.916 1.00 83.88 91 ASN A N 1
ATOM 731 C CA . ASN A 1 91 ? -5.667 2.398 -7.120 1.00 83.88 91 ASN A CA 1
ATOM 732 C C . ASN A 1 91 ? -5.960 1.997 -5.662 1.00 83.88 91 ASN A C 1
ATOM 734 O O . ASN A 1 91 ? -7.116 1.807 -5.276 1.00 83.88 91 ASN A O 1
ATOM 738 N N . THR A 1 92 ? -4.907 1.905 -4.844 1.00 84.19 92 THR A N 1
ATOM 739 C CA . THR A 1 92 ? -5.009 1.593 -3.411 1.00 84.19 92 THR A CA 1
ATOM 740 C C . THR A 1 92 ? -5.907 2.582 -2.671 1.00 84.19 92 THR A C 1
ATOM 742 O O . THR A 1 92 ? -6.776 2.149 -1.930 1.00 84.19 92 THR A O 1
ATOM 745 N N . THR A 1 93 ? -5.765 3.891 -2.899 1.00 86.88 93 THR A N 1
ATOM 746 C CA . THR A 1 93 ? -6.585 4.919 -2.231 1.00 86.88 93 THR A CA 1
ATOM 747 C C . THR A 1 93 ? -8.079 4.712 -2.460 1.00 86.88 93 THR A C 1
ATOM 749 O O . THR A 1 93 ? -8.843 4.760 -1.502 1.00 86.88 93 THR A O 1
ATOM 752 N N . ALA A 1 94 ? -8.494 4.420 -3.695 1.00 86.31 94 ALA A N 1
ATOM 753 C CA . ALA A 1 94 ? -9.881 4.095 -4.015 1.00 86.31 94 ALA A CA 1
ATOM 754 C C . ALA A 1 94 ? -10.333 2.801 -3.319 1.00 86.31 94 ALA A C 1
ATOM 756 O O . ALA A 1 94 ? -11.449 2.742 -2.815 1.00 86.31 94 ALA A O 1
ATOM 757 N N . ALA A 1 95 ? -9.457 1.792 -3.233 1.00 84.81 95 ALA A N 1
ATOM 758 C CA . ALA A 1 95 ? -9.738 0.559 -2.496 1.00 84.81 95 ALA A CA 1
ATOM 759 C C . ALA A 1 95 ? -10.107 0.848 -1.033 1.00 84.81 95 ALA A C 1
ATOM 761 O O . ALA A 1 95 ? -11.107 0.343 -0.534 1.00 84.81 95 ALA A O 1
ATOM 762 N N . ILE A 1 96 ? -9.305 1.672 -0.352 1.00 83.25 96 ILE A N 1
ATOM 763 C CA . ILE A 1 96 ? -9.512 1.994 1.064 1.00 83.25 96 ILE A CA 1
ATOM 764 C C . ILE A 1 96 ? -10.718 2.925 1.239 1.00 83.25 96 ILE A C 1
ATOM 766 O O . ILE A 1 96 ? -11.607 2.635 2.036 1.00 83.25 96 ILE A O 1
ATOM 770 N N . GLY A 1 97 ? -10.759 4.023 0.482 1.00 82.12 97 GLY A N 1
ATOM 771 C CA . GLY A 1 97 ? -11.745 5.088 0.657 1.00 82.12 97 GLY A CA 1
ATOM 772 C C . GLY A 1 97 ? -13.180 4.675 0.337 1.00 82.12 97 GLY A C 1
ATOM 773 O O . GLY A 1 97 ? -14.100 5.131 1.006 1.00 82.12 97 GLY A O 1
ATOM 774 N N . GLU A 1 98 ? -13.389 3.784 -0.635 1.00 82.50 98 GLU A N 1
ATOM 775 C CA . GLU A 1 98 ? -14.737 3.319 -0.993 1.00 82.50 98 GLU A CA 1
ATOM 776 C C . GLU A 1 98 ? -15.218 2.146 -0.116 1.00 82.50 98 GLU A C 1
ATOM 778 O O . GLU A 1 98 ? -16.407 1.850 -0.096 1.00 82.50 98 GLU A O 1
ATOM 783 N N . SER A 1 99 ? -14.334 1.486 0.645 1.00 78.31 99 SER A N 1
ATOM 784 C CA . SER A 1 99 ? -14.705 0.289 1.425 1.00 78.31 99 SER A CA 1
ATOM 785 C C . SER A 1 99 ? -15.656 0.576 2.596 1.00 78.31 99 SER A C 1
ATOM 787 O O . SER A 1 99 ? -16.428 -0.301 2.976 1.00 78.31 99 SER A O 1
ATOM 789 N N . PHE A 1 100 ? -15.598 1.778 3.182 1.00 72.88 100 PHE A N 1
ATOM 790 C CA . PHE A 1 100 ? -16.363 2.139 4.393 1.00 72.88 100 PHE A CA 1
ATOM 791 C C . PHE A 1 100 ? -17.204 3.406 4.239 1.00 72.88 100 PHE A C 1
ATOM 793 O O . PHE A 1 100 ? -17.818 3.849 5.206 1.00 72.88 100 PHE A O 1
ATOM 800 N N . ARG A 1 101 ? -17.258 3.978 3.031 1.00 72.31 101 ARG A N 1
ATOM 801 C CA . ARG A 1 101 ? -17.969 5.234 2.766 1.00 72.31 101 ARG A CA 1
ATOM 802 C C . ARG A 1 101 ? -19.478 5.135 3.019 1.00 72.31 101 ARG A C 1
ATOM 804 O O . ARG A 1 101 ? -20.080 6.120 3.431 1.00 72.31 101 ARG A O 1
ATOM 811 N N . ASP A 1 102 ? -20.075 3.969 2.783 1.00 78.06 102 ASP A N 1
ATOM 812 C CA . ASP A 1 102 ? -21.532 3.794 2.826 1.00 78.06 102 ASP A CA 1
ATOM 813 C C . ASP A 1 102 ? -22.079 3.385 4.210 1.00 78.06 102 ASP A C 1
ATOM 815 O O . ASP A 1 102 ? -23.290 3.203 4.354 1.00 78.06 102 ASP A O 1
ATOM 819 N N . ASP A 1 103 ? -21.237 3.232 5.246 1.00 80.25 103 ASP A N 1
ATOM 820 C CA . ASP A 1 103 ? -21.746 2.986 6.604 1.00 80.25 103 ASP A CA 1
ATOM 821 C C . ASP A 1 103 ? -22.278 4.304 7.198 1.00 80.25 103 ASP A C 1
ATOM 823 O O . ASP A 1 103 ? -21.496 5.227 7.433 1.00 80.25 103 ASP A O 1
ATOM 827 N N . PRO A 1 104 ? -23.585 4.423 7.504 1.00 79.81 104 PRO A N 1
ATOM 828 C CA . PRO A 1 104 ? -24.170 5.664 8.017 1.00 79.81 104 PRO A CA 1
ATOM 829 C C . PRO A 1 104 ? -23.641 6.072 9.401 1.00 79.81 104 PRO A C 1
ATOM 831 O O . PRO A 1 104 ? -23.940 7.170 9.867 1.00 79.81 104 PRO A O 1
ATOM 834 N N . ARG A 1 105 ? -22.901 5.193 10.090 1.00 80.56 105 ARG A N 1
ATOM 835 C CA . ARG A 1 105 ? -22.233 5.490 11.367 1.00 80.56 105 ARG A CA 1
ATOM 836 C C . ARG A 1 105 ? -20.836 6.084 11.175 1.00 80.56 105 ARG A C 1
ATOM 838 O O . ARG A 1 105 ? -20.212 6.446 12.171 1.00 80.56 105 ARG A O 1
ATOM 845 N N . GLY A 1 106 ? -20.339 6.125 9.940 1.00 85.06 106 GLY A N 1
ATOM 846 C CA . GLY A 1 106 ? -18.946 6.403 9.634 1.00 85.06 106 GLY A CA 1
ATOM 847 C C . GLY A 1 106 ? -18.006 5.329 10.187 1.00 85.06 106 GLY A C 1
ATOM 848 O O . GLY A 1 106 ? -18.417 4.264 10.660 1.00 85.06 106 GLY A O 1
ATOM 849 N N . PHE A 1 107 ? -16.709 5.615 10.139 1.00 85.75 107 PHE A N 1
ATOM 850 C CA . PHE A 1 107 ? -15.673 4.717 10.637 1.00 85.75 107 PHE A CA 1
ATOM 851 C C . PHE A 1 107 ? -14.531 5.496 11.287 1.00 85.75 107 PHE A C 1
ATOM 853 O O . PHE A 1 107 ? -14.306 6.673 10.999 1.00 85.75 107 PHE A O 1
ATOM 860 N N . TRP A 1 108 ? -13.826 4.827 12.195 1.00 88.69 108 TRP A N 1
ATOM 861 C CA . TRP A 1 108 ? -12.562 5.301 12.748 1.00 88.69 108 TRP A CA 1
ATOM 862 C C . TRP A 1 108 ? -11.409 4.779 11.895 1.00 88.69 108 TRP A C 1
ATOM 864 O O . TRP A 1 108 ? -11.454 3.632 11.435 1.00 88.69 108 TRP A O 1
ATOM 874 N N . TYR A 1 109 ? -10.366 5.587 11.717 1.00 89.69 109 TYR A N 1
ATOM 875 C CA . TYR A 1 109 ? -9.249 5.249 10.837 1.00 89.69 109 TYR A CA 1
ATOM 876 C C . TYR A 1 109 ? -7.881 5.373 11.503 1.00 89.69 109 TYR A C 1
ATOM 878 O O . TYR A 1 109 ? -7.471 6.446 11.936 1.00 89.69 109 TYR A O 1
ATOM 886 N N . GLY A 1 110 ? -7.139 4.274 11.525 1.00 91.12 110 GLY A N 1
ATOM 887 C CA . GLY A 1 110 ? -5.745 4.226 11.937 1.00 91.12 110 GLY A CA 1
ATOM 888 C C . GLY A 1 110 ?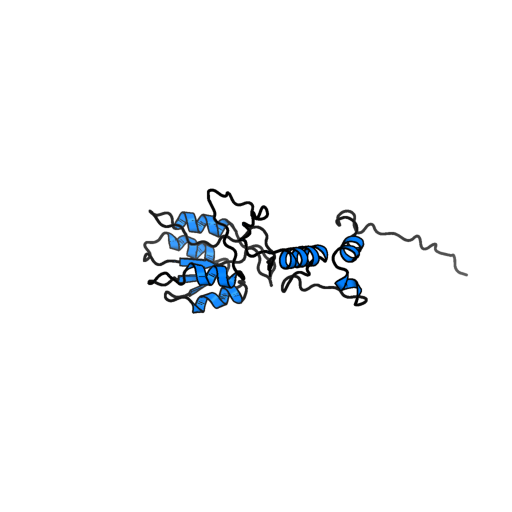 -4.824 4.046 10.737 1.00 91.12 110 GLY A C 1
ATOM 889 O O . GLY A 1 110 ? -5.099 3.211 9.874 1.00 91.12 110 GLY A O 1
ATOM 890 N N . TYR A 1 111 ? -3.712 4.772 10.692 1.00 90.69 111 TYR A N 1
ATOM 891 C CA . TYR A 1 111 ? -2.683 4.575 9.670 1.00 90.69 111 TYR A CA 1
ATOM 892 C C . TYR A 1 111 ? -1.274 4.694 10.248 1.00 90.69 111 TYR A C 1
ATOM 894 O O . TYR A 1 111 ? -1.054 5.426 11.210 1.00 90.69 111 TYR A O 1
ATOM 902 N N . CYS A 1 112 ? -0.301 3.990 9.666 1.00 90.25 112 CYS A N 1
ATOM 903 C CA . CYS A 1 112 ? 1.103 4.136 10.065 1.00 90.25 112 CYS A CA 1
ATOM 904 C C . CYS A 1 112 ? 1.715 5.431 9.513 1.00 90.25 112 CYS A C 1
ATOM 906 O O . CYS A 1 112 ? 1.420 5.811 8.378 1.00 90.25 112 CYS A O 1
ATOM 908 N N . VAL A 1 113 ? 2.631 6.046 10.264 1.00 89.62 113 VAL A N 1
ATOM 909 C CA . VAL A 1 113 ? 3.341 7.288 9.891 1.00 89.62 113 VAL A CA 1
ATOM 910 C C . VAL A 1 113 ? 4.039 7.216 8.527 1.00 89.62 113 VAL A C 1
ATOM 912 O O . VAL A 1 113 ? 4.079 8.199 7.794 1.00 89.62 113 VAL A O 1
ATOM 915 N N . ASP A 1 114 ? 4.505 6.029 8.144 1.00 86.62 114 ASP A N 1
ATOM 916 C CA . ASP A 1 114 ? 5.198 5.775 6.877 1.00 86.62 114 ASP A CA 1
ATOM 917 C C . ASP A 1 114 ? 4.253 5.411 5.715 1.00 86.62 114 ASP A C 1
ATOM 919 O O . ASP A 1 114 ? 4.688 4.916 4.672 1.00 86.62 114 ASP A O 1
ATOM 923 N N . SER A 1 115 ? 2.943 5.579 5.882 1.00 87.62 115 SER A N 1
ATOM 924 C CA . SER A 1 115 ? 1.984 5.253 4.826 1.00 87.62 115 SER A CA 1
ATOM 925 C C . SER A 1 115 ? 2.124 6.208 3.639 1.00 87.62 115 SER A C 1
ATOM 927 O O . SER A 1 115 ? 2.361 7.403 3.806 1.00 87.62 115 SER A O 1
ATOM 929 N N . HIS A 1 116 ? 1.921 5.693 2.422 1.00 86.69 116 HIS A N 1
ATOM 930 C CA . HIS A 1 116 ? 1.870 6.524 1.217 1.00 86.69 116 HIS A CA 1
ATOM 931 C C . HIS A 1 116 ? 0.831 7.648 1.382 1.00 86.69 116 HIS A C 1
ATOM 933 O O . HIS A 1 116 ? -0.225 7.447 1.986 1.00 86.69 116 HIS A O 1
ATOM 939 N N . THR A 1 117 ? 1.083 8.826 0.812 1.00 88.69 117 THR A N 1
ATOM 940 C CA . THR A 1 117 ? 0.231 10.021 0.986 1.00 88.69 117 THR A CA 1
ATOM 941 C C . THR A 1 117 ? -1.230 9.780 0.607 1.00 88.69 117 THR A C 1
ATOM 943 O O . THR A 1 117 ? -2.137 10.283 1.263 1.00 88.69 117 THR A O 1
ATOM 946 N N . GLY A 1 118 ? -1.473 8.942 -0.401 1.00 87.25 118 GLY A N 1
ATOM 947 C CA . GLY A 1 118 ? -2.819 8.524 -0.790 1.00 87.25 118 GLY A CA 1
ATOM 948 C C . GLY A 1 118 ? -3.557 7.680 0.260 1.00 87.25 118 GLY A C 1
ATOM 949 O O . GLY A 1 118 ? -4.781 7.655 0.243 1.00 87.25 118 GLY A O 1
ATOM 950 N N . VAL A 1 119 ? -2.849 6.988 1.157 1.00 87.56 119 VAL A N 1
ATOM 951 C CA . VAL A 1 119 ? -3.429 6.270 2.309 1.00 87.56 119 VAL A CA 1
ATOM 952 C C . VAL A 1 119 ? -3.707 7.251 3.444 1.00 87.56 119 VAL A C 1
ATOM 954 O O . VAL A 1 119 ? -4.757 7.167 4.075 1.00 87.56 119 VAL A O 1
ATOM 957 N N . ILE A 1 120 ? -2.808 8.216 3.665 1.00 89.25 120 ILE A N 1
ATOM 958 C CA . ILE A 1 120 ? -3.015 9.291 4.644 1.00 89.25 120 ILE A CA 1
ATOM 959 C C . ILE A 1 120 ? -4.279 10.077 4.284 1.00 89.25 120 ILE A C 1
ATOM 961 O O . ILE A 1 120 ? -5.146 10.229 5.133 1.00 89.25 120 ILE A O 1
ATOM 965 N N . GLY A 1 121 ? -4.444 10.468 3.015 1.00 89.25 121 GLY A N 1
ATOM 966 C CA . GLY A 1 121 ? -5.586 11.250 2.520 1.00 89.25 121 GLY A CA 1
ATOM 967 C C . GLY A 1 121 ? -6.973 10.638 2.767 1.00 89.25 121 GLY A C 1
ATOM 968 O O . GLY A 1 121 ? -7.961 11.364 2.771 1.00 89.25 121 GLY A O 1
ATOM 969 N N . VAL A 1 122 ? -7.069 9.340 3.069 1.00 87.69 122 VAL A N 1
ATOM 970 C CA . VAL A 1 122 ? -8.340 8.682 3.429 1.00 87.69 122 VAL A CA 1
ATOM 971 C C . VAL A 1 122 ? -8.908 9.197 4.756 1.00 87.69 122 VAL A C 1
ATOM 973 O O . VAL A 1 122 ? -10.117 9.132 4.957 1.00 87.69 122 VAL A O 1
ATOM 976 N N . TRP A 1 123 ? -8.080 9.765 5.638 1.00 88.44 123 TRP A N 1
ATOM 977 C CA . TRP A 1 123 ? -8.527 10.370 6.899 1.00 88.44 123 TRP A CA 1
ATOM 978 C C . TRP A 1 123 ? -9.628 11.434 6.731 1.00 88.44 123 TRP A C 1
ATOM 980 O O . TRP A 1 123 ? -10.470 11.575 7.614 1.00 88.44 123 TRP A O 1
ATOM 990 N N . GLU A 1 124 ? -9.683 12.128 5.588 1.00 89.25 124 GLU A N 1
ATOM 991 C CA . GLU A 1 124 ? -10.716 13.130 5.280 1.00 89.25 124 GLU A CA 1
ATOM 992 C C . GLU A 1 124 ? -12.117 12.519 5.148 1.00 89.25 124 GLU A C 1
ATOM 994 O O . GLU A 1 124 ? -13.111 13.233 5.231 1.00 89.25 124 GLU A O 1
ATOM 999 N N . LEU A 1 125 ? -12.203 11.201 4.950 1.00 86.50 125 LEU A N 1
ATOM 1000 C CA . LEU A 1 125 ? -13.455 10.460 4.798 1.00 86.50 125 LEU A CA 1
ATOM 1001 C C . LEU A 1 125 ? -13.990 9.914 6.132 1.00 86.50 125 LEU A C 1
ATOM 1003 O O . LEU A 1 125 ? -14.905 9.097 6.123 1.00 86.50 125 LEU A O 1
ATOM 1007 N N . THR A 1 126 ? -13.391 10.295 7.264 1.00 86.44 126 THR A N 1
ATOM 1008 C CA . THR A 1 126 ? -13.642 9.653 8.562 1.00 86.44 126 THR A CA 1
ATOM 1009 C C . THR A 1 126 ? -14.475 10.544 9.476 1.00 86.44 126 THR A C 1
ATOM 1011 O O . THR A 1 126 ? -14.090 11.668 9.787 1.00 86.44 126 THR A O 1
ATOM 1014 N N . ASP A 1 127 ? -15.607 10.024 9.954 1.00 86.56 127 ASP A N 1
ATOM 1015 C CA . ASP A 1 127 ? -16.497 10.760 10.865 1.00 86.56 127 ASP A CA 1
ATOM 1016 C C . ASP A 1 127 ? -16.190 10.491 12.345 1.00 86.56 127 ASP A C 1
ATOM 1018 O O . ASP A 1 127 ? -16.493 11.311 13.212 1.00 86.56 127 ASP A O 1
ATOM 1022 N N . MET A 1 128 ? -15.577 9.341 12.654 1.00 85.12 128 MET A N 1
ATOM 1023 C CA . MET A 1 128 ? -15.359 8.874 14.033 1.00 85.12 128 MET A CA 1
ATOM 1024 C C . MET A 1 128 ? -13.934 9.129 14.544 1.00 85.12 128 MET A C 1
ATOM 1026 O O . MET A 1 128 ? -13.549 8.628 15.603 1.00 85.12 128 MET A O 1
ATOM 1030 N N . GLY A 1 129 ? -13.160 9.927 13.804 1.00 89.12 129 GLY A N 1
ATOM 1031 C CA . GLY A 1 129 ? -11.788 10.307 14.122 1.00 89.12 129 GLY A CA 1
ATOM 1032 C C . GLY A 1 129 ? -10.728 9.404 13.492 1.00 89.12 129 GLY A C 1
ATOM 1033 O O . GLY A 1 129 ? -11.007 8.320 12.974 1.00 89.12 129 GLY A O 1
ATOM 1034 N N . CYS A 1 130 ? -9.481 9.867 13.567 1.00 91.50 130 CYS A N 1
ATOM 1035 C CA . CYS A 1 130 ? -8.330 9.170 13.014 1.00 91.50 130 CYS A CA 1
ATOM 1036 C C . CYS A 1 130 ? -7.115 9.204 13.951 1.00 91.50 130 CYS A C 1
ATOM 1038 O O . CYS A 1 130 ? -6.970 10.133 14.747 1.00 91.50 130 CYS A O 1
ATOM 1040 N N . GLN A 1 131 ? -6.214 8.232 13.813 1.00 92.25 131 GLN A N 1
ATOM 1041 C CA . GLN A 1 131 ? -4.956 8.169 14.557 1.00 92.25 131 GLN A CA 1
ATOM 1042 C C . GLN A 1 131 ? -3.790 7.773 13.644 1.00 92.25 131 GLN A C 1
ATOM 1044 O O . GLN A 1 131 ? -3.888 6.835 12.854 1.00 92.25 131 GLN A O 1
ATOM 1049 N N . CYS A 1 132 ? -2.679 8.493 13.784 1.00 93.38 132 CYS A N 1
ATOM 1050 C CA . CYS A 1 132 ? -1.398 8.131 13.189 1.00 93.38 132 CYS A CA 1
ATOM 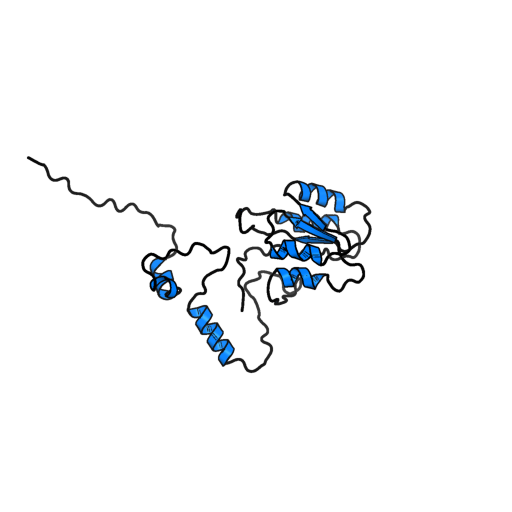1051 C C . CYS A 1 132 ? -0.610 7.280 14.193 1.00 93.38 132 CYS A C 1
ATOM 1053 O O . CYS A 1 132 ? -0.536 7.651 15.364 1.00 93.38 132 CYS A O 1
ATOM 1055 N N . PHE A 1 133 ? -0.050 6.163 13.738 1.00 91.19 133 PHE A N 1
ATOM 1056 C CA . PHE A 1 133 ? 0.700 5.210 14.553 1.00 91.19 133 PHE A CA 1
ATOM 1057 C C . PHE A 1 133 ? 2.169 5.156 14.143 1.00 91.19 133 PHE A C 1
ATOM 1059 O O . PHE A 1 133 ? 2.483 5.066 12.949 1.00 91.19 133 PHE A O 1
ATOM 1066 N N . ASP A 1 134 ? 3.061 5.123 15.129 1.00 88.00 134 ASP A N 1
ATOM 1067 C CA . ASP A 1 134 ? 4.376 4.514 14.954 1.00 88.00 134 ASP A CA 1
ATOM 1068 C C . ASP A 1 134 ? 4.329 2.996 15.214 1.00 88.00 134 ASP A C 1
ATOM 1070 O O . ASP A 1 134 ? 3.296 2.447 15.592 1.00 88.00 134 ASP A O 1
ATOM 1074 N N . ASP A 1 135 ? 5.434 2.289 14.975 1.00 78.44 135 ASP A N 1
ATOM 1075 C CA . ASP A 1 135 ? 5.473 0.827 15.098 1.00 78.44 135 ASP A CA 1
ATOM 1076 C C . ASP A 1 135 ? 5.171 0.343 16.529 1.00 78.44 135 ASP A C 1
ATOM 1078 O O . ASP A 1 135 ? 4.554 -0.707 16.701 1.00 78.44 135 ASP A O 1
ATOM 1082 N N . THR A 1 136 ? 5.603 1.088 17.551 1.00 79.56 136 THR A N 1
ATOM 1083 C CA . THR A 1 136 ? 5.408 0.722 18.962 1.00 79.56 136 THR A CA 1
ATOM 1084 C C . THR A 1 136 ? 3.988 0.991 19.442 1.00 79.56 136 THR A C 1
ATOM 1086 O O . THR A 1 136 ? 3.451 0.223 20.245 1.00 79.56 136 THR A O 1
ATOM 1089 N N . ASP A 1 137 ? 3.356 2.031 18.907 1.00 88.00 137 ASP A N 1
ATOM 1090 C CA . ASP A 1 137 ? 1.983 2.401 19.220 1.00 88.00 137 ASP A CA 1
ATOM 1091 C C . ASP A 1 137 ? 0.983 1.345 18.728 1.00 88.00 137 ASP A C 1
ATOM 1093 O O . ASP A 1 137 ? -0.056 1.138 19.359 1.00 88.00 137 ASP A O 1
ATOM 1097 N N . VAL A 1 138 ? 1.285 0.654 17.617 1.00 88.44 138 VAL A N 1
ATOM 1098 C CA . VAL A 1 138 ? 0.386 -0.361 17.040 1.00 88.44 138 VAL A CA 1
ATOM 1099 C C . VAL A 1 138 ? 0.193 -1.534 17.994 1.00 88.44 138 VAL A C 1
ATOM 1101 O O . VAL A 1 138 ? -0.944 -1.926 18.249 1.00 88.44 138 VAL A O 1
ATOM 1104 N N . ASP A 1 139 ? 1.270 -2.086 18.551 1.00 88.56 139 ASP A N 1
ATOM 1105 C CA . ASP A 1 139 ? 1.175 -3.254 19.435 1.00 88.56 139 ASP A CA 1
ATOM 1106 C C . ASP A 1 139 ? 0.391 -2.925 20.718 1.00 88.56 139 ASP A C 1
ATOM 1108 O O . ASP A 1 139 ? -0.453 -3.713 21.160 1.00 88.56 139 ASP A O 1
ATOM 1112 N N . ALA A 1 140 ? 0.619 -1.736 21.289 1.00 89.12 140 ALA A N 1
ATOM 1113 C CA . ALA A 1 140 ? -0.127 -1.247 22.447 1.00 89.12 140 ALA A CA 1
ATOM 1114 C C . ALA A 1 140 ? -1.620 -1.081 22.122 1.00 89.12 140 ALA A C 1
ATOM 1116 O O . ALA A 1 140 ? -2.479 -1.585 22.847 1.00 89.12 140 ALA A O 1
ATOM 1117 N N . TRP A 1 141 ? -1.932 -0.459 20.984 1.00 89.31 141 TRP A N 1
ATOM 1118 C CA . TRP A 1 141 ? -3.304 -0.276 20.520 1.00 89.31 141 TRP A CA 1
ATOM 1119 C C . TRP A 1 141 ? -4.030 -1.599 20.260 1.00 89.31 141 TRP A C 1
ATOM 1121 O O . TRP A 1 141 ? -5.192 -1.752 20.644 1.00 89.31 141 TRP A O 1
ATOM 1131 N N . ILE A 1 142 ? -3.352 -2.593 19.679 1.00 87.62 142 ILE A N 1
ATOM 1132 C CA . ILE A 1 142 ? -3.917 -3.934 19.474 1.00 87.62 142 ILE A CA 1
ATOM 1133 C C . ILE A 1 142 ? -4.316 -4.570 20.812 1.00 87.62 142 ILE A C 1
ATOM 1135 O O . ILE A 1 142 ? -5.373 -5.199 20.896 1.00 87.62 142 ILE A O 1
ATOM 1139 N N . CYS A 1 143 ? -3.522 -4.381 21.871 1.00 85.25 143 CYS A N 1
ATOM 1140 C CA . CYS A 1 143 ? -3.850 -4.888 23.207 1.00 85.25 143 CYS A CA 1
ATOM 1141 C C . CYS A 1 143 ? -5.115 -4.232 23.788 1.00 85.25 143 CYS A C 1
ATOM 1143 O O . CYS A 1 143 ? -5.876 -4.878 24.509 1.00 85.25 143 CYS A O 1
ATOM 1145 N N . GLU A 1 144 ? -5.375 -2.969 23.450 1.00 84.81 144 GLU A N 1
ATOM 1146 C CA . GLU A 1 144 ? -6.551 -2.224 23.907 1.00 84.81 144 GLU A CA 1
ATOM 1147 C C . GLU A 1 144 ? -7.839 -2.586 23.151 1.00 84.81 144 GLU A C 1
ATOM 1149 O O . GLU A 1 144 ? -8.935 -2.368 23.680 1.00 84.81 144 GLU A O 1
ATOM 1154 N N . LEU A 1 145 ? -7.750 -3.178 21.951 1.00 79.69 145 LEU A N 1
ATOM 1155 C CA . LEU A 1 145 ? -8.921 -3.563 21.147 1.00 79.69 145 LEU A CA 1
ATOM 1156 C C . LEU A 1 145 ? -9.847 -4.567 21.851 1.00 79.69 145 LEU A C 1
ATOM 1158 O O . LEU A 1 145 ? -11.048 -4.554 21.588 1.00 79.69 145 LEU A O 1
ATOM 1162 N N . GLY A 1 146 ? -9.315 -5.396 22.755 1.00 65.75 146 GLY A N 1
ATOM 1163 C CA . GLY A 1 146 ? -10.089 -6.373 23.533 1.00 65.75 146 GLY A CA 1
ATOM 1164 C C . GLY A 1 146 ? -10.906 -5.773 24.686 1.00 65.75 146 GLY A C 1
ATOM 1165 O O . GLY A 1 146 ? -11.641 -6.493 25.364 1.00 65.75 146 GLY A O 1
ATOM 1166 N N . THR A 1 147 ? -10.786 -4.467 24.943 1.00 70.19 147 THR A N 1
ATOM 1167 C CA . THR A 1 147 ? -11.602 -3.769 25.947 1.00 70.19 147 THR A CA 1
ATOM 1168 C C . THR A 1 147 ? -13.002 -3.471 25.399 1.00 70.19 147 THR A C 1
ATOM 1170 O O . THR A 1 147 ? -13.194 -3.380 24.189 1.00 70.19 147 THR A O 1
ATOM 1173 N N . ALA A 1 148 ? -14.008 -3.338 26.275 1.00 58.28 148 ALA A N 1
ATOM 1174 C CA . ALA A 1 148 ? -15.401 -3.076 25.896 1.00 58.28 148 ALA A CA 1
ATOM 1175 C C . ALA A 1 148 ? -15.570 -1.675 25.272 1.00 58.28 148 ALA A C 1
ATOM 1177 O O . ALA A 1 148 ? -16.045 -0.738 25.912 1.00 58.28 148 ALA A O 1
ATOM 1178 N N . GLN A 1 149 ? -15.146 -1.529 24.020 1.00 63.69 149 GLN A N 1
ATOM 1179 C CA . GLN A 1 149 ? -15.258 -0.306 23.244 1.00 63.69 149 GLN A CA 1
ATOM 1180 C C . GLN A 1 149 ? -16.603 -0.248 22.504 1.00 63.69 149 GLN A C 1
ATOM 1182 O O . GLN A 1 149 ? -17.202 -1.288 22.207 1.00 63.69 149 GLN A O 1
ATOM 1187 N N . PRO A 1 150 ? -17.110 0.961 22.198 1.00 63.41 150 PRO A N 1
ATOM 1188 C CA . PRO A 1 150 ? -18.291 1.115 21.357 1.00 63.41 150 PRO A CA 1
ATOM 1189 C C . PRO A 1 150 ? -18.118 0.372 20.022 1.00 63.41 150 PRO A C 1
ATOM 1191 O O . PRO A 1 150 ? -17.030 0.354 19.447 1.00 63.41 150 PRO A O 1
ATOM 1194 N N . LYS A 1 151 ? -19.204 -0.238 19.525 1.00 72.50 151 LYS A N 1
ATOM 1195 C CA . LYS A 1 151 ? -19.256 -1.005 18.263 1.00 72.50 151 LYS A CA 1
ATOM 1196 C C . LYS A 1 151 ? -19.207 -0.088 17.031 1.00 72.50 151 LYS A C 1
ATOM 1198 O O . LYS A 1 151 ? -20.144 -0.055 16.233 1.00 72.50 151 LYS A O 1
ATOM 1203 N N . ILE A 1 152 ? -18.137 0.687 16.911 1.00 77.38 152 ILE A N 1
ATOM 1204 C CA . ILE A 1 152 ? -17.822 1.502 15.738 1.00 77.38 152 ILE A CA 1
ATOM 1205 C C . ILE A 1 152 ? -16.962 0.697 14.759 1.00 77.38 152 ILE A C 1
ATOM 1207 O O . ILE A 1 152 ? -16.050 -0.003 15.208 1.00 77.38 152 ILE A O 1
ATOM 1211 N N . PRO A 1 153 ? -17.209 0.796 13.441 1.00 83.12 153 PRO A N 1
ATOM 1212 C CA . PRO A 1 153 ? -16.287 0.278 12.437 1.00 83.12 153 PRO A CA 1
ATOM 1213 C C . PRO A 1 153 ? -14.905 0.927 12.590 1.00 83.12 153 PRO A C 1
ATOM 1215 O O . PRO A 1 153 ? -14.797 2.149 12.709 1.00 83.12 153 PRO A O 1
ATOM 1218 N N . LYS A 1 154 ? -13.847 0.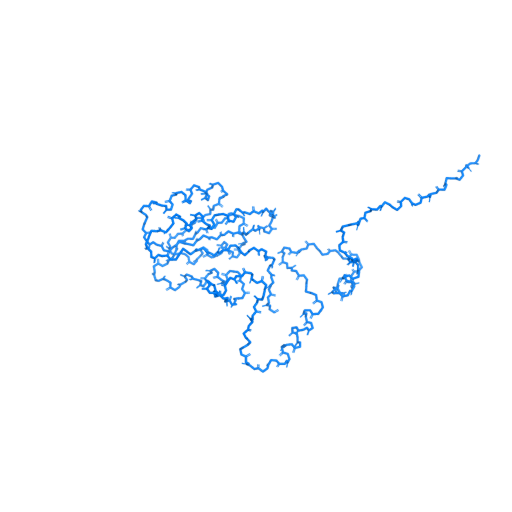111 12.601 1.00 85.62 154 LYS A N 1
ATOM 1219 C CA . LYS A 1 154 ? -12.454 0.565 12.702 1.00 85.62 154 LYS A CA 1
ATOM 1220 C C . LYS A 1 154 ? -11.647 0.007 11.545 1.00 85.62 154 LYS A C 1
ATOM 1222 O O . LYS A 1 154 ? -11.588 -1.208 11.382 1.00 85.62 154 LYS A O 1
ATOM 1227 N N . LEU A 1 155 ? -10.992 0.880 10.797 1.00 87.00 155 LEU A N 1
ATOM 1228 C CA . LEU A 1 155 ? -10.089 0.505 9.723 1.00 87.00 155 LEU A CA 1
ATOM 1229 C C . LEU A 1 155 ? -8.660 0.859 10.117 1.00 87.00 155 LEU A C 1
ATOM 1231 O O . LEU A 1 155 ? -8.389 1.996 10.484 1.00 87.00 155 LEU A O 1
ATOM 1235 N N . PHE A 1 156 ? -7.750 -0.105 10.013 1.00 90.00 156 PHE A N 1
ATOM 1236 C CA . PHE A 1 156 ? -6.318 0.126 10.181 1.00 90.00 156 PHE A CA 1
ATOM 1237 C C . PHE A 1 156 ? -5.584 -0.192 8.879 1.00 90.00 156 PHE A C 1
ATOM 1239 O O . PHE A 1 156 ? -5.710 -1.302 8.355 1.00 90.00 156 PHE A O 1
ATOM 1246 N N . ALA A 1 157 ? -4.839 0.782 8.360 1.00 89.75 157 ALA A N 1
ATOM 1247 C CA . ALA A 1 157 ? -4.076 0.673 7.124 1.00 89.75 157 ALA A CA 1
ATOM 1248 C C . 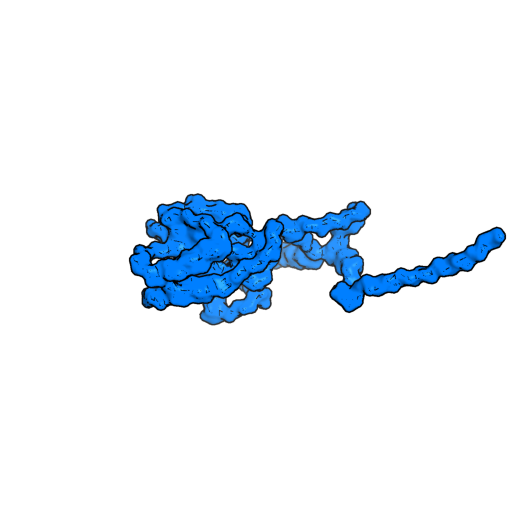ALA A 1 157 ? -2.575 0.825 7.394 1.00 89.75 157 ALA A C 1
ATOM 1250 O O . ALA A 1 157 ? -2.121 1.814 7.966 1.00 89.75 157 ALA A O 1
ATOM 1251 N N . PHE A 1 158 ? -1.786 -0.141 6.930 1.00 89.62 158 PHE A N 1
ATOM 1252 C CA . PHE A 1 158 ? -0.332 -0.081 7.019 1.00 89.62 158 PHE A CA 1
ATOM 1253 C C . PHE A 1 158 ? 0.309 -0.684 5.764 1.00 89.62 158 PHE A C 1
ATOM 1255 O O . PHE A 1 158 ? -0.192 -1.679 5.227 1.00 89.62 158 PHE A O 1
ATOM 1262 N N . PRO A 1 159 ? 1.404 -0.097 5.256 1.00 87.00 159 PRO A N 1
ATOM 1263 C CA . PRO A 1 159 ? 2.097 -0.642 4.100 1.00 87.00 159 PRO A CA 1
ATOM 1264 C C . PRO A 1 159 ? 2.858 -1.916 4.487 1.00 87.00 159 PRO A C 1
ATOM 1266 O O . PRO A 1 159 ? 3.539 -1.965 5.506 1.00 87.00 159 PRO A O 1
ATOM 1269 N N . ALA A 1 160 ? 2.834 -2.944 3.634 1.00 84.12 160 ALA A N 1
ATOM 1270 C CA . ALA A 1 160 ? 3.741 -4.087 3.801 1.00 84.12 160 ALA A CA 1
ATOM 1271 C C . ALA A 1 160 ? 5.213 -3.632 3.778 1.00 84.12 160 ALA A C 1
ATOM 1273 O O . ALA A 1 160 ? 6.065 -4.177 4.484 1.00 84.12 160 ALA A O 1
ATOM 1274 N N . GLN A 1 161 ? 5.483 -2.628 2.941 1.00 84.69 161 GLN A N 1
ATOM 1275 C CA . GLN A 1 161 ? 6.769 -1.980 2.768 1.00 84.69 161 GLN A CA 1
ATOM 1276 C C . GLN A 1 161 ? 6.539 -0.510 2.377 1.00 84.69 161 GLN A C 1
ATOM 1278 O O . GLN A 1 161 ? 5.941 -0.278 1.328 1.00 84.69 161 GLN A O 1
ATOM 1283 N N . PRO A 1 162 ? 6.955 0.477 3.188 1.00 84.69 162 PRO A N 1
ATOM 1284 C CA . PRO A 1 162 ? 6.883 1.884 2.812 1.00 84.69 162 PRO A CA 1
ATOM 1285 C C . PRO A 1 162 ? 7.815 2.241 1.654 1.00 84.69 162 PRO A C 1
ATOM 1287 O O . PRO A 1 162 ? 8.949 1.759 1.604 1.00 84.69 162 PRO A O 1
ATOM 1290 N N . ASP A 1 163 ? 7.383 3.172 0.804 1.00 79.88 163 ASP A N 1
ATOM 1291 C CA . ASP A 1 163 ? 8.143 3.613 -0.375 1.00 79.88 163 ASP A CA 1
ATOM 1292 C C . ASP A 1 163 ? 9.469 4.299 -0.007 1.00 79.88 163 ASP A C 1
ATOM 1294 O O . ASP A 1 163 ? 10.466 4.154 -0.710 1.00 79.88 163 ASP A O 1
ATOM 1298 N N . MET A 1 164 ? 9.491 5.035 1.110 1.00 76.75 164 MET A N 1
ATOM 1299 C CA . MET A 1 164 ? 10.647 5.840 1.527 1.00 76.75 164 MET A CA 1
ATOM 1300 C C . MET A 1 164 ? 11.678 5.067 2.343 1.00 76.75 164 MET A C 1
ATOM 1302 O O . MET A 1 164 ? 12.877 5.242 2.139 1.00 76.75 164 MET A O 1
ATOM 1306 N N . SER A 1 165 ? 11.239 4.225 3.279 1.00 81.19 165 SER A N 1
ATOM 1307 C CA . SER A 1 165 ? 12.157 3.500 4.163 1.00 81.19 165 SER A CA 1
ATOM 1308 C C . SER A 1 165 ? 12.497 2.105 3.645 1.00 81.19 165 SER A C 1
ATOM 1310 O O . SER A 1 165 ? 13.518 1.541 4.036 1.00 81.19 165 SER A O 1
ATOM 1312 N N . GLY A 1 166 ? 11.647 1.507 2.801 1.00 81.88 166 GLY A N 1
ATOM 1313 C CA . GLY A 1 166 ? 11.820 0.139 2.318 1.00 81.88 166 GLY A CA 1
ATOM 1314 C C . GLY A 1 166 ? 11.779 -0.930 3.420 1.00 81.88 166 GLY A C 1
ATOM 1315 O O . GLY A 1 166 ? 12.005 -2.107 3.122 1.00 81.88 166 GLY A O 1
ATOM 1316 N N . ARG A 1 167 ? 11.495 -0.563 4.678 1.00 84.81 167 ARG A N 1
ATOM 1317 C CA . ARG A 1 167 ? 11.396 -1.502 5.804 1.00 84.81 167 ARG A CA 1
ATOM 1318 C C . ARG A 1 167 ? 10.161 -2.379 5.657 1.00 84.81 167 ARG A C 1
ATOM 1320 O O . ARG A 1 167 ? 9.181 -1.969 5.054 1.00 84.81 167 ARG A O 1
ATOM 1327 N N . ARG A 1 168 ? 10.178 -3.585 6.215 1.00 86.56 168 ARG A N 1
ATOM 1328 C CA . ARG A 1 168 ? 9.000 -4.463 6.205 1.00 86.56 168 ARG A CA 1
ATOM 1329 C C . ARG A 1 168 ? 8.278 -4.360 7.535 1.00 86.56 168 ARG A C 1
ATOM 1331 O O . ARG A 1 168 ? 8.891 -4.642 8.562 1.00 86.56 168 ARG A O 1
ATOM 1338 N N . LEU A 1 169 ? 7.004 -3.979 7.504 1.00 85.81 169 LEU A N 1
ATOM 1339 C CA . LEU A 1 169 ? 6.185 -3.910 8.713 1.00 85.81 169 LEU A CA 1
ATOM 1340 C C . LEU A 1 169 ? 5.656 -5.304 9.110 1.00 85.81 169 LEU A C 1
ATOM 1342 O O . LEU A 1 169 ? 5.526 -6.187 8.248 1.00 85.81 169 LEU A O 1
ATOM 1346 N N . PRO A 1 170 ? 5.361 -5.543 10.402 1.00 89.06 170 PRO A N 1
ATOM 1347 C CA . PRO A 1 170 ? 4.927 -6.849 10.885 1.00 89.06 170 PRO A CA 1
ATOM 1348 C C . PRO A 1 170 ? 3.566 -7.273 10.309 1.00 89.06 170 PRO A C 1
ATOM 1350 O O . PRO A 1 170 ? 2.511 -6.794 10.709 1.00 89.06 170 PRO A O 1
ATOM 1353 N N . LEU A 1 171 ? 3.559 -8.268 9.416 1.00 86.69 171 LEU A N 1
ATOM 1354 C CA . LEU A 1 171 ? 2.307 -8.827 8.869 1.00 86.69 171 LEU A CA 1
ATOM 1355 C C . LEU A 1 171 ? 1.450 -9.540 9.937 1.00 86.69 171 LEU A C 1
ATOM 1357 O O . LEU A 1 171 ? 0.261 -9.773 9.718 1.00 86.69 171 LEU A O 1
ATOM 1361 N N . GLN A 1 172 ? 2.047 -9.888 11.084 1.00 88.00 172 GLN A N 1
ATOM 1362 C CA . GLN A 1 172 ? 1.360 -10.504 12.226 1.00 88.00 172 GLN A CA 1
ATOM 1363 C C . GLN A 1 172 ? 0.288 -9.593 12.839 1.00 88.00 172 GLN A C 1
ATOM 1365 O O . GLN A 1 172 ? -0.671 -10.105 13.413 1.00 88.00 172 GLN A O 1
ATOM 1370 N N . TRP A 1 173 ? 0.389 -8.269 12.653 1.00 88.06 173 TRP A N 1
ATOM 1371 C CA . TRP A 1 173 ? -0.618 -7.316 13.125 1.00 88.06 173 TRP A CA 1
ATOM 1372 C C . TRP A 1 173 ? -2.014 -7.656 12.611 1.00 88.06 173 TRP A C 1
ATOM 1374 O O . TRP A 1 173 ? -2.981 -7.579 13.362 1.00 88.06 173 TRP A O 1
ATOM 1384 N N . CYS A 1 174 ? -2.135 -8.133 11.368 1.00 86.31 174 CYS A N 1
ATOM 1385 C CA . CYS A 1 174 ? -3.423 -8.581 10.849 1.00 86.31 174 CYS A CA 1
ATOM 1386 C C . CYS A 1 174 ? -4.014 -9.713 11.688 1.00 86.31 174 CYS A C 1
ATOM 1388 O O . CYS A 1 174 ?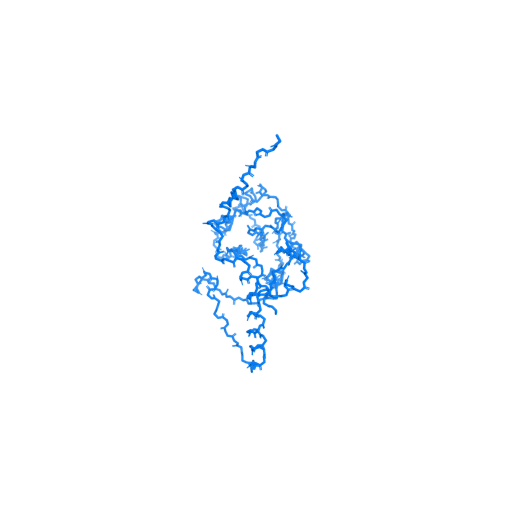 -5.185 -9.671 12.037 1.00 86.31 174 CYS A O 1
ATOM 1390 N N . GLU A 1 175 ? -3.227 -10.734 12.016 1.00 85.25 175 GLU A N 1
ATOM 1391 C CA . GLU A 1 175 ? -3.700 -11.869 12.812 1.00 85.25 175 GLU A CA 1
ATOM 1392 C C . GLU A 1 175 ? -4.054 -11.459 14.244 1.00 85.25 175 GLU A C 1
ATOM 1394 O O . GLU A 1 175 ? -5.089 -11.880 14.768 1.00 85.25 175 GLU A O 1
ATOM 1399 N N . GLN A 1 176 ? -3.242 -10.596 14.852 1.00 87.44 176 GLN A N 1
ATOM 1400 C CA . GLN A 1 176 ? -3.460 -10.114 16.212 1.00 87.44 176 GLN A CA 1
ATOM 1401 C C . GLN A 1 176 ? -4.721 -9.244 16.314 1.00 87.44 176 GLN A C 1
ATOM 1403 O O . GLN A 1 176 ? -5.535 -9.470 17.207 1.00 87.44 176 GLN A O 1
ATOM 1408 N N . ILE A 1 177 ? -4.951 -8.330 15.362 1.00 86.44 177 ILE A N 1
ATOM 1409 C CA . ILE A 1 177 ? -6.174 -7.510 15.306 1.00 86.44 177 ILE A CA 1
ATOM 1410 C C . ILE A 1 177 ? -7.411 -8.399 15.150 1.00 86.44 177 ILE A C 1
ATOM 1412 O O . ILE A 1 177 ? -8.397 -8.219 15.867 1.00 86.44 177 ILE A O 1
ATOM 1416 N N . ARG A 1 178 ? -7.369 -9.389 14.246 1.00 81.75 178 ARG A N 1
ATOM 1417 C CA . ARG A 1 178 ? -8.482 -10.340 14.082 1.00 81.75 178 ARG A CA 1
ATOM 1418 C C . ARG A 1 178 ? -8.760 -11.100 15.378 1.00 81.75 178 ARG A C 1
ATOM 1420 O O . ARG A 1 178 ? -9.908 -11.205 15.795 1.00 81.75 178 ARG A O 1
ATOM 1427 N N . SER A 1 179 ? -7.714 -11.578 16.044 1.00 84.31 179 SER A N 1
ATOM 1428 C CA . SER A 1 179 ? -7.842 -12.324 17.300 1.00 84.31 179 SER A CA 1
ATOM 1429 C C . SER A 1 179 ? -8.411 -11.462 18.431 1.00 84.31 179 SER A C 1
ATOM 1431 O O . SER A 1 179 ? -9.260 -11.930 19.182 1.00 84.31 179 SER A O 1
ATOM 1433 N N . ALA A 1 180 ? -8.012 -10.190 18.517 1.00 80.69 180 ALA A N 1
ATOM 1434 C CA . ALA A 1 180 ? -8.489 -9.255 19.537 1.00 80.69 180 ALA A CA 1
ATOM 1435 C C . ALA A 1 180 ? -9.949 -8.806 19.334 1.00 80.69 180 ALA A C 1
ATOM 1437 O O . ALA A 1 180 ? -10.596 -8.370 20.282 1.00 80.69 180 ALA A O 1
ATOM 1438 N N . THR A 1 181 ? -10.474 -8.907 18.109 1.00 73.12 181 THR A N 1
ATOM 1439 C CA . THR A 1 181 ? -11.821 -8.434 17.736 1.00 73.12 181 THR A CA 1
ATOM 1440 C C . THR A 1 181 ? -12.856 -9.551 17.598 1.00 73.12 181 THR A C 1
ATOM 1442 O O . THR A 1 181 ? -14.044 -9.265 17.441 1.00 73.12 181 THR A O 1
ATOM 1445 N N . THR A 1 182 ? -12.445 -10.821 17.688 1.00 59.12 182 THR A N 1
ATOM 1446 C CA . THR A 1 182 ? -13.344 -11.980 17.577 1.00 59.12 182 THR A CA 1
ATOM 1447 C C . THR A 1 182 ? -14.111 -12.201 18.887 1.00 59.12 182 THR A C 1
ATOM 1449 O O . THR A 1 182 ? -13.902 -13.176 19.605 1.00 59.12 182 THR A O 1
ATOM 1452 N N . THR A 1 183 ? -15.043 -11.294 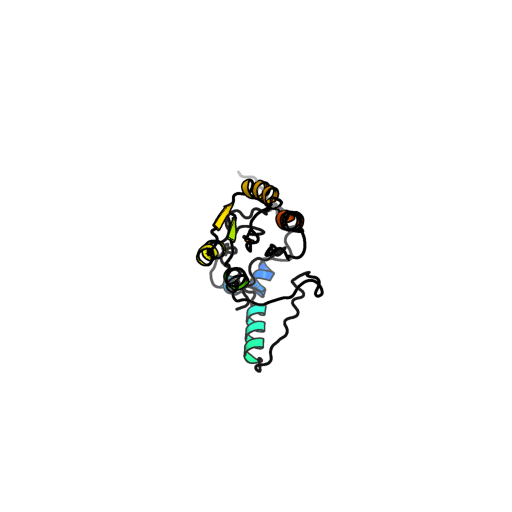19.178 1.00 47.94 183 THR A N 1
ATOM 1453 C CA . THR A 1 183 ? -16.108 -11.475 20.171 1.00 47.94 183 THR A CA 1
ATOM 1454 C C . THR A 1 183 ? -17.441 -11.309 19.435 1.00 47.94 183 THR A C 1
ATOM 1456 O O . THR A 1 183 ? -17.873 -10.196 19.165 1.00 47.94 183 THR A O 1
ATOM 1459 N N . GLU A 1 184 ? -18.028 -12.443 19.033 1.00 38.88 184 GLU A N 1
ATOM 1460 C CA . GLU A 1 184 ? -19.323 -12.630 18.345 1.00 38.88 184 GLU A CA 1
ATOM 1461 C C . GLU A 1 184 ? -19.676 -11.666 17.185 1.00 38.88 184 GLU A C 1
ATOM 1463 O O . GLU A 1 184 ? -20.276 -10.606 17.362 1.00 38.88 184 GLU A O 1
ATOM 1468 N N . GLY A 1 185 ? -19.438 -12.136 15.952 1.00 37.97 185 GLY A N 1
ATOM 1469 C CA . GLY A 1 185 ? -20.275 -11.784 14.795 1.00 37.97 185 GLY A CA 1
ATOM 1470 C C . GLY A 1 185 ? -19.818 -10.637 13.891 1.00 37.97 185 GLY A C 1
ATOM 1471 O O . GLY A 1 185 ? -20.608 -10.209 13.053 1.00 37.97 185 GLY A O 1
ATOM 1472 N N . MET A 1 186 ? -18.582 -10.144 14.007 1.00 38.28 186 MET A N 1
ATOM 1473 C CA . MET A 1 186 ? -18.085 -9.058 13.153 1.00 38.28 186 MET A CA 1
ATOM 1474 C C . MET A 1 186 ? -16.835 -9.487 12.380 1.00 38.28 186 MET A C 1
ATOM 1476 O O . MET A 1 186 ? -15.846 -9.907 12.976 1.00 38.28 186 MET A O 1
ATOM 1480 N N . TYR A 1 187 ? -16.882 -9.390 11.048 1.00 42.00 187 TYR A N 1
ATOM 1481 C CA . TYR A 1 187 ? -15.694 -9.534 10.209 1.00 42.00 187 TYR A CA 1
ATOM 1482 C C . TYR A 1 187 ? -14.760 -8.346 10.491 1.00 42.00 187 TYR A C 1
ATOM 1484 O O . TYR A 1 187 ? -15.193 -7.198 10.362 1.00 42.00 187 TYR A O 1
ATOM 1492 N N . PRO A 1 188 ? -13.506 -8.580 10.904 1.00 45.53 188 PRO A N 1
ATOM 1493 C CA . PRO A 1 188 ? -12.569 -7.500 11.176 1.00 45.53 188 PRO A CA 1
ATOM 1494 C C . PRO A 1 188 ? -12.222 -6.770 9.871 1.00 45.53 188 PRO A C 1
ATOM 1496 O O . PRO A 1 188 ? -11.826 -7.429 8.903 1.00 45.53 188 PRO A O 1
ATOM 1499 N N . PRO A 1 189 ? -12.310 -5.429 9.819 1.00 47.59 189 PRO A N 1
ATOM 1500 C CA . PRO A 1 189 ? -11.993 -4.669 8.624 1.00 47.59 189 PRO A CA 1
ATOM 1501 C C . PRO A 1 189 ? -10.481 -4.427 8.579 1.00 47.59 189 PRO A C 1
ATOM 1503 O O . PRO A 1 189 ? -9.983 -3.327 8.791 1.00 47.59 189 PRO A O 1
ATOM 1506 N N . CYS A 1 190 ? -9.721 -5.497 8.357 1.00 44.44 190 CYS A N 1
ATOM 1507 C CA . CYS A 1 190 ? -8.303 -5.396 8.040 1.00 44.44 190 CYS A CA 1
ATOM 1508 C C . CYS A 1 190 ? -8.149 -5.521 6.529 1.00 44.44 190 CYS A C 1
ATOM 1510 O O . CYS A 1 190 ? -8.304 -6.613 5.978 1.00 44.44 190 CYS A O 1
ATOM 1512 N N . LEU A 1 191 ? -7.783 -4.428 5.863 1.00 48.50 191 LEU A N 1
ATOM 1513 C CA . LEU A 1 191 ? -7.170 -4.530 4.546 1.00 48.50 191 LEU A CA 1
ATOM 1514 C C . LEU A 1 191 ? -5.815 -5.208 4.742 1.00 48.50 191 LEU A C 1
ATOM 1516 O O . LEU A 1 191 ? -4.891 -4.634 5.314 1.00 48.50 191 LEU A O 1
ATOM 1520 N N . MET A 1 192 ? -5.739 -6.484 4.361 1.00 40.44 192 MET A N 1
ATOM 1521 C CA . MET A 1 192 ? -4.500 -7.241 4.455 1.00 40.44 192 MET A CA 1
ATOM 1522 C C . MET A 1 192 ? -3.417 -6.553 3.614 1.00 40.44 192 MET A C 1
ATOM 1524 O O . MET A 1 192 ? -3.684 -6.213 2.460 1.00 40.44 192 MET A O 1
ATOM 1528 N N . PRO A 1 193 ? -2.189 -6.392 4.132 1.00 33.28 193 PRO A N 1
ATOM 1529 C CA . PRO A 1 193 ? -1.052 -6.048 3.303 1.00 33.28 193 PRO A CA 1
ATOM 1530 C C . PRO A 1 193 ? -0.885 -7.171 2.270 1.00 33.28 193 PRO A C 1
ATOM 1532 O O . PRO A 1 193 ? -0.676 -8.329 2.657 1.00 33.28 193 PRO A O 1
ATOM 1535 N N . PRO A 1 194 ? -0.984 -6.889 0.960 1.00 36.75 194 PRO A N 1
ATOM 1536 C CA . PRO A 1 194 ? -0.675 -7.896 -0.033 1.00 36.75 194 PRO A CA 1
ATOM 1537 C C . PRO A 1 194 ? 0.790 -8.299 0.149 1.00 36.75 194 PRO A C 1
ATOM 1539 O O . PRO A 1 194 ? 1.701 -7.468 0.103 1.00 36.75 194 PRO A O 1
ATOM 1542 N N . ARG A 1 195 ? 1.033 -9.593 0.385 1.00 32.78 195 ARG A N 1
ATOM 1543 C CA . ARG A 1 195 ? 2.379 -10.153 0.262 1.00 32.78 195 ARG A CA 1
ATOM 1544 C C . ARG A 1 195 ? 2.800 -9.945 -1.190 1.00 32.78 195 ARG A C 1
ATOM 1546 O O . ARG A 1 195 ? 2.237 -10.572 -2.075 1.00 32.78 195 ARG A O 1
ATOM 1553 N N . PHE A 1 196 ? 3.780 -9.063 -1.376 1.00 32.25 196 PHE A N 1
ATOM 1554 C CA . PHE A 1 196 ? 4.349 -8.636 -2.655 1.00 32.25 196 PHE A CA 1
ATOM 1555 C C . PHE A 1 196 ? 3.382 -7.907 -3.583 1.00 32.25 196 PHE A C 1
ATOM 1557 O O . PHE A 1 196 ? 2.787 -8.540 -4.437 1.00 32.25 196 PHE A O 1
ATOM 1564 N N . TYR A 1 197 ? 3.349 -6.575 -3.524 1.00 36.44 197 TYR A N 1
ATOM 1565 C CA . TYR A 1 197 ? 3.113 -5.769 -4.723 1.00 36.44 197 TYR A CA 1
ATOM 1566 C C . TYR A 1 197 ? 3.870 -4.441 -4.636 1.00 36.44 197 TYR A C 1
ATOM 1568 O O . TYR A 1 197 ? 3.561 -3.592 -3.807 1.00 36.44 197 TYR A O 1
ATOM 1576 N N . GLN A 1 198 ? 4.822 -4.252 -5.555 1.00 28.17 198 GLN A N 1
ATOM 1577 C CA . GLN A 1 198 ? 4.903 -2.974 -6.261 1.00 28.17 198 GLN A CA 1
ATOM 1578 C C . GLN A 1 198 ? 3.576 -2.807 -7.015 1.00 28.17 198 GLN A C 1
ATOM 1580 O O . GLN A 1 198 ? 3.100 -3.796 -7.581 1.00 28.17 198 GLN A O 1
ATOM 1585 N N . PRO A 1 199 ? 2.948 -1.624 -7.037 1.00 29.02 199 PRO A N 1
ATOM 1586 C CA . PRO A 1 199 ? 1.666 -1.455 -7.698 1.00 29.02 199 PRO A CA 1
ATOM 1587 C C . PRO A 1 199 ? 1.813 -1.723 -9.199 1.00 29.02 199 PRO A C 1
ATOM 1589 O O . PRO A 1 199 ? 2.344 -0.919 -9.966 1.00 29.02 199 PRO A O 1
ATOM 1592 N N . LEU A 1 200 ? 1.294 -2.870 -9.635 1.00 26.08 200 LEU A N 1
ATOM 1593 C CA . LEU A 1 200 ? 0.903 -3.094 -11.016 1.00 26.08 200 LEU A CA 1
ATOM 1594 C C . LEU A 1 200 ? -0.342 -2.228 -11.239 1.00 26.08 200 LEU A C 1
ATOM 1596 O O . LEU A 1 200 ? -1.469 -2.696 -11.129 1.00 26.08 200 LEU A O 1
ATOM 1600 N N . LEU A 1 201 ? -0.132 -0.937 -11.520 1.00 24.81 201 LEU A N 1
ATOM 1601 C CA . LEU A 1 201 ? -1.158 -0.092 -12.129 1.00 24.81 201 LEU A CA 1
ATOM 1602 C C . LEU A 1 201 ? -1.540 -0.750 -13.461 1.00 24.81 201 LEU A C 1
ATOM 1604 O O . LEU A 1 201 ? -0.780 -0.694 -14.424 1.00 24.81 201 LEU A O 1
ATOM 1608 N N . LEU A 1 202 ? -2.651 -1.467 -13.506 1.00 25.06 202 LEU A N 1
ATOM 1609 C CA . LEU A 1 202 ? -3.305 -1.798 -14.763 1.00 25.06 202 LEU A CA 1
ATOM 1610 C C . LEU A 1 202 ? -4.172 -0.590 -15.112 1.00 25.06 202 LEU A C 1
ATOM 1612 O O . LEU A 1 202 ? -5.305 -0.472 -14.655 1.00 25.06 202 LEU A O 1
ATOM 1616 N N . THR A 1 203 ? -3.581 0.318 -15.879 1.00 28.20 203 THR A N 1
ATOM 1617 C CA . THR A 1 203 ? -4.292 1.265 -16.739 1.00 28.20 203 THR A CA 1
ATOM 1618 C C . THR A 1 203 ? -3.787 1.080 -18.146 1.00 28.20 203 THR A C 1
ATOM 1620 O O . THR A 1 203 ? -2.544 0.959 -18.280 1.00 28.20 203 THR A O 1
#

Secondary structure (DSSP, 8-state):
---------------TTS-S-HHHHHHHH-GGGGSSTT-----TTT-PPPPHHHHHHHHHHHHH--S-------TTS---TTT------SSHHHHHHHHSTT-TT--EEEEETTS-HHHHGGGGG-SS-EEEE-HHHHHHHHHHTTS------EEEE--SS-TTT-PPP-THHHHHHHHHH-SSS----B-PPPSS-S-----

Nearest PDB structures (foldseek):
  2bwo-assembly2_D  TM=7.326E-01  e=2.109E-04  Rhodobacter capsulatus
  5txt-assembly2_D  TM=7.308E-01  e=4.018E-04  Saccharomyces cerevisiae S288C
  2x8u-assembly1_B  TM=7.181E-01  e=2.399E-04  Rhizorhabdus wittichii RW1
  4bmk-assembly1_B  TM=7.186E-01  e=3.532E-04  Sphingomonas paucimobilis
  4bmk-assembly1_A  TM=7.203E-01  e=4.018E-04  Sphingomonas paucimobilis

pLDDT: mean 72.72, std 19.46, range [24.81, 93.38]